Protein AF-A0A9D8RQ77-F1 (afdb_monomer)

pLDDT: mean 90.32, std 10.39, range [40.81, 98.62]

Sequence (208 aa):
MNLLKEVLKYQVYPAMGCTEPVSVALCAAHAAKELAEPVQKAVFRLDAGTYKNGMGVRIPNTDGEKGNLLAGAMGILIARPELNMEILSAADKTILQEAKKLVEKHALCMSVAPKAHGFYIEAELTGVNGHTAKCIIAGGHTSVIHLSKDGVIKEDNTAGQTTRRAPEFKKALKQASLQDLLDAADNADEEDLAYIKKGVDMNLKAAE

Radius of gyration: 18.63 Å; Cα contacts (8 Å, |Δi|>4): 376; chains: 1; bounding box: 42×32×55 Å

Structure (mmCIF, N/CA/C/O backbone):
data_AF-A0A9D8RQ77-F1
#
_entry.id   AF-A0A9D8RQ77-F1
#
loop_
_atom_site.group_PDB
_atom_site.id
_atom_site.type_symbol
_atom_site.label_atom_id
_atom_site.label_alt_id
_atom_site.label_comp_id
_atom_site.label_asym_id
_atom_site.label_entity_id
_atom_site.label_seq_id
_atom_site.pdbx_PDB_ins_code
_atom_site.Cartn_x
_atom_site.Cartn_y
_atom_site.Cartn_z
_atom_site.occupancy
_atom_site.B_iso_or_equiv
_atom_site.auth_seq_id
_atom_site.auth_comp_id
_atom_site.auth_asym_id
_atom_site.auth_atom_id
_atom_site.pdbx_PDB_model_num
ATOM 1 N N . MET A 1 1 ? 22.781 -8.597 -17.034 1.00 60.94 1 MET A N 1
ATOM 2 C CA . MET A 1 1 ? 21.368 -8.188 -17.162 1.00 60.94 1 MET A CA 1
ATOM 3 C C . MET A 1 1 ? 21.353 -6.907 -17.988 1.00 60.94 1 MET A C 1
ATOM 5 O O . MET A 1 1 ? 22.180 -6.049 -17.703 1.00 60.94 1 MET A O 1
ATOM 9 N N . ASN A 1 2 ? 20.555 -6.817 -19.059 1.00 78.12 2 ASN A N 1
ATOM 10 C CA . ASN A 1 2 ? 20.453 -5.589 -19.867 1.00 78.12 2 ASN A CA 1
ATOM 11 C C . ASN A 1 2 ? 19.611 -4.531 -19.109 1.00 78.12 2 ASN A C 1
ATOM 13 O O . ASN A 1 2 ? 18.969 -4.846 -18.101 1.00 78.12 2 ASN A O 1
ATOM 17 N N . LEU A 1 3 ? 19.635 -3.271 -19.558 1.00 83.69 3 LEU A N 1
ATOM 18 C CA . LEU A 1 3 ? 18.887 -2.185 -18.908 1.00 83.69 3 LEU A CA 1
ATOM 19 C C . LEU A 1 3 ? 17.377 -2.479 -18.853 1.00 83.69 3 LEU A C 1
ATOM 21 O O . LEU A 1 3 ? 16.735 -2.196 -17.842 1.00 83.69 3 LEU A O 1
ATOM 25 N N . LEU A 1 4 ? 16.830 -3.084 -19.910 1.00 86.75 4 LEU A N 1
ATOM 26 C CA . LEU A 1 4 ? 15.413 -3.420 -20.017 1.00 86.75 4 LEU A CA 1
ATOM 27 C C . LEU A 1 4 ? 14.976 -4.432 -18.944 1.00 86.75 4 LEU A C 1
ATOM 29 O O . LEU A 1 4 ? 14.020 -4.166 -18.222 1.00 86.75 4 LEU A O 1
ATOM 33 N N . LYS A 1 5 ? 15.715 -5.530 -18.756 1.00 86.31 5 LYS A N 1
ATOM 34 C CA . LYS A 1 5 ? 15.466 -6.557 -17.728 1.00 86.31 5 LYS A CA 1
ATOM 35 C C . LYS A 1 5 ? 15.428 -5.975 -16.322 1.00 86.31 5 LYS A C 1
ATOM 37 O O . LYS A 1 5 ? 14.551 -6.322 -15.534 1.00 86.31 5 LYS A O 1
ATOM 42 N N . GLU A 1 6 ? 16.364 -5.084 -15.998 1.00 85.12 6 GLU A N 1
ATOM 43 C CA . GLU A 1 6 ? 16.372 -4.386 -14.709 1.00 85.12 6 GLU A CA 1
ATOM 44 C C . GLU A 1 6 ? 15.097 -3.547 -14.535 1.00 85.12 6 GLU A C 1
ATOM 46 O O . GLU A 1 6 ? 14.422 -3.636 -13.508 1.00 85.12 6 GLU A O 1
ATOM 51 N N . VAL A 1 7 ? 14.716 -2.770 -15.552 1.00 86.81 7 VAL A N 1
ATOM 52 C CA . VAL A 1 7 ? 13.495 -1.953 -15.505 1.00 86.81 7 VAL A CA 1
ATOM 53 C C . VAL A 1 7 ? 12.252 -2.826 -15.348 1.00 86.81 7 VAL A C 1
ATOM 55 O O . VAL A 1 7 ? 11.461 -2.575 -14.439 1.00 86.81 7 VAL A O 1
ATOM 58 N N . LEU A 1 8 ? 12.093 -3.868 -16.168 1.00 87.88 8 LEU A N 1
ATOM 59 C CA . LEU A 1 8 ? 10.953 -4.783 -16.101 1.00 87.88 8 LEU A CA 1
ATOM 60 C C . LEU A 1 8 ? 10.846 -5.426 -14.715 1.00 87.88 8 LEU A C 1
ATOM 62 O O . LEU A 1 8 ? 9.793 -5.361 -14.089 1.00 87.88 8 LEU A O 1
ATOM 66 N N . LYS A 1 9 ? 11.953 -5.945 -14.178 1.00 82.06 9 LYS A N 1
ATOM 67 C CA . LYS A 1 9 ? 11.994 -6.582 -12.856 1.00 82.06 9 LYS A CA 1
ATOM 68 C C . LYS A 1 9 ? 11.578 -5.646 -11.718 1.00 82.06 9 LYS A C 1
ATOM 70 O O . LYS A 1 9 ? 10.917 -6.084 -10.780 1.00 82.06 9 LYS A O 1
ATOM 75 N N . TYR A 1 10 ? 12.000 -4.380 -11.754 1.00 79.06 10 TYR A N 1
ATOM 76 C CA . TYR A 1 10 ? 11.798 -3.447 -10.638 1.00 79.06 10 TYR A CA 1
ATOM 77 C C . TYR A 1 10 ? 10.591 -2.516 -10.792 1.00 79.06 10 TYR A C 1
ATOM 79 O O . TYR A 1 10 ? 10.184 -1.907 -9.801 1.00 79.06 10 TYR A O 1
ATOM 87 N N . GLN A 1 11 ? 10.070 -2.319 -12.003 1.00 82.19 11 GLN A N 1
ATOM 88 C CA . GLN A 1 11 ? 9.001 -1.349 -12.287 1.00 82.19 11 GLN A CA 1
ATOM 89 C C . GLN A 1 11 ? 7.756 -1.975 -12.920 1.00 82.19 11 GLN A C 1
ATOM 91 O O . GLN A 1 11 ? 6.708 -1.338 -12.892 1.00 82.19 11 GLN A O 1
ATOM 96 N N . VAL A 1 12 ? 7.838 -3.197 -13.452 1.00 86.00 12 VAL A N 1
ATOM 97 C CA . VAL A 1 12 ? 6.707 -3.876 -14.095 1.00 86.00 12 VAL A CA 1
ATOM 98 C C . VAL A 1 12 ? 6.377 -5.138 -13.306 1.00 86.00 12 VAL A C 1
ATOM 100 O O . VAL A 1 12 ? 7.042 -6.160 -13.426 1.00 86.00 12 VAL A O 1
ATOM 103 N N . TYR A 1 13 ? 5.354 -5.071 -12.463 1.00 83.62 13 TYR A N 1
ATOM 104 C CA . TYR A 1 13 ? 4.889 -6.193 -11.646 1.00 83.62 13 TYR A CA 1
ATOM 105 C C . TYR A 1 13 ? 3.370 -6.124 -11.451 1.00 83.62 13 TYR A C 1
ATOM 107 O O . TYR A 1 13 ? 2.795 -5.039 -11.582 1.00 83.62 13 TYR A O 1
ATOM 115 N N . PRO A 1 14 ? 2.709 -7.255 -11.143 1.00 81.19 14 PRO A N 1
ATOM 116 C CA . PRO A 1 14 ? 1.281 -7.266 -10.852 1.00 81.19 14 PRO A CA 1
ATOM 117 C C . PRO A 1 14 ? 0.937 -6.348 -9.675 1.00 81.19 14 PRO A C 1
ATOM 119 O O . PRO A 1 14 ? 1.575 -6.396 -8.622 1.00 81.19 14 PRO A O 1
ATOM 122 N N . ALA A 1 15 ? -0.081 -5.517 -9.860 1.00 80.38 15 ALA A N 1
ATOM 123 C CA . ALA A 1 15 ? -0.651 -4.669 -8.825 1.00 80.38 15 ALA A CA 1
ATOM 124 C C . ALA A 1 15 ? -2.154 -4.526 -9.072 1.00 80.38 15 ALA A C 1
ATOM 126 O O . ALA A 1 15 ? -2.596 -4.493 -10.222 1.00 80.38 15 ALA A O 1
ATOM 127 N N . MET A 1 16 ? -2.941 -4.425 -8.001 1.00 77.50 16 MET A N 1
ATOM 128 C CA . MET A 1 16 ? -4.386 -4.238 -8.111 1.00 77.50 16 MET A CA 1
ATOM 129 C C . MET A 1 16 ? -4.776 -2.786 -7.821 1.00 77.50 16 MET A C 1
ATOM 131 O O . MET A 1 16 ? -4.855 -2.375 -6.667 1.00 77.50 16 MET A O 1
ATOM 135 N N . GLY A 1 17 ? -5.073 -2.017 -8.872 1.00 79.94 17 GLY A N 1
ATOM 136 C CA . GLY A 1 17 ? -5.367 -0.581 -8.775 1.00 79.94 17 GLY A CA 1
ATOM 137 C C . GLY A 1 17 ? -4.106 0.288 -8.815 1.00 79.94 17 GLY A C 1
ATOM 138 O O . GLY A 1 17 ? -3.018 -0.199 -9.118 1.00 79.94 17 GLY A O 1
ATOM 139 N N . CYS A 1 18 ? -4.233 1.592 -8.543 1.00 85.06 18 CYS A N 1
ATOM 140 C CA . CYS A 1 18 ? -3.046 2.452 -8.471 1.00 85.06 18 CYS A CA 1
ATOM 141 C C . CYS A 1 18 ? -2.207 2.103 -7.245 1.00 85.06 18 CYS A C 1
ATOM 143 O O . CYS A 1 18 ? -2.733 1.775 -6.178 1.00 85.06 18 CYS A O 1
ATOM 145 N N . THR A 1 19 ? -0.893 2.207 -7.394 1.00 87.44 19 THR A N 1
ATOM 146 C CA . THR A 1 19 ? 0.048 1.734 -6.385 1.00 87.44 19 THR A CA 1
ATOM 147 C C . THR A 1 19 ? 0.008 2.577 -5.113 1.00 87.44 19 THR A C 1
ATOM 149 O O . THR A 1 19 ? 0.265 2.037 -4.044 1.00 87.44 19 THR A O 1
ATOM 152 N N . GLU A 1 20 ? -0.384 3.855 -5.173 1.00 92.44 20 GLU A N 1
ATOM 153 C CA . GLU A 1 20 ? -0.434 4.717 -3.988 1.00 92.44 20 GLU A CA 1
ATOM 154 C C . GLU A 1 20 ? -1.498 4.280 -2.960 1.00 92.44 20 GLU A C 1
ATOM 156 O O . GLU A 1 20 ? -1.102 3.957 -1.836 1.00 92.44 20 GLU A O 1
ATOM 161 N N . PRO A 1 21 ? -2.807 4.160 -3.287 1.00 94.94 21 PRO A N 1
ATOM 162 C CA . PRO A 1 21 ? -3.790 3.638 -2.332 1.00 94.94 21 PRO A CA 1
ATOM 163 C C . PRO A 1 21 ? -3.460 2.226 -1.833 1.00 94.94 21 PRO A C 1
ATOM 165 O O . PRO A 1 21 ? -3.663 1.924 -0.657 1.00 94.94 21 PRO A O 1
ATOM 168 N N . VAL A 1 22 ? -2.916 1.372 -2.707 1.00 96.25 22 VAL A N 1
ATOM 169 C CA . VAL A 1 22 ? -2.503 0.005 -2.355 1.00 96.25 22 VAL A CA 1
ATOM 170 C C . VAL A 1 22 ? -1.395 0.024 -1.306 1.00 96.25 22 VAL A C 1
ATOM 172 O O . VAL A 1 22 ? -1.492 -0.677 -0.304 1.00 96.25 22 VAL A O 1
ATOM 175 N N . SER A 1 23 ? -0.368 0.855 -1.479 1.00 96.50 23 SER A N 1
ATOM 176 C CA . SER A 1 23 ? 0.719 0.974 -0.509 1.00 96.50 23 SER A CA 1
ATOM 177 C C . SER A 1 23 ? 0.266 1.583 0.818 1.00 96.50 23 SER A C 1
ATOM 179 O O . SER A 1 23 ? 0.781 1.196 1.868 1.00 96.50 23 SER A O 1
ATOM 181 N N . VAL A 1 24 ? -0.710 2.501 0.806 1.00 98.00 24 VAL A N 1
ATOM 182 C CA . VAL A 1 24 ? -1.320 3.015 2.044 1.00 98.00 24 VAL A CA 1
ATOM 183 C C . VAL A 1 24 ? -2.047 1.889 2.780 1.00 98.00 24 VAL A C 1
ATOM 185 O O . VAL A 1 24 ? -1.832 1.716 3.980 1.00 98.00 24 VAL A O 1
ATOM 188 N N . ALA A 1 25 ? -2.840 1.082 2.068 1.00 97.88 25 ALA A N 1
ATOM 189 C CA . ALA A 1 25 ? -3.503 -0.094 2.628 1.00 97.88 25 ALA A CA 1
ATOM 190 C C . ALA A 1 25 ? -2.493 -1.117 3.176 1.00 97.88 25 ALA A C 1
ATOM 192 O O . ALA A 1 25 ? -2.649 -1.603 4.295 1.00 97.88 25 ALA A O 1
ATOM 193 N N . LEU A 1 26 ? -1.427 -1.400 2.425 1.00 98.38 26 LEU A N 1
ATOM 194 C CA . LEU A 1 26 ? -0.369 -2.327 2.817 1.00 98.38 26 LEU A CA 1
ATOM 195 C C . LEU A 1 26 ? 0.351 -1.865 4.093 1.00 98.38 26 LEU A C 1
ATOM 197 O O . LEU A 1 26 ? 0.505 -2.648 5.028 1.00 98.38 26 LEU A O 1
ATOM 201 N N . CYS A 1 27 ? 0.736 -0.586 4.169 1.00 98.50 27 CYS A N 1
ATOM 202 C CA . CYS A 1 27 ? 1.365 -0.005 5.360 1.00 98.50 27 CYS A CA 1
ATOM 203 C C . CYS A 1 27 ? 0.450 -0.126 6.589 1.00 98.50 27 CYS A C 1
ATOM 205 O O . CYS A 1 27 ? 0.885 -0.540 7.667 1.00 98.50 27 CYS A O 1
ATOM 207 N N . ALA A 1 28 ? -0.840 0.166 6.411 1.00 98.56 28 ALA A N 1
ATOM 208 C CA . ALA A 1 28 ? -1.835 0.032 7.465 1.00 98.56 28 ALA A CA 1
ATOM 209 C C . ALA A 1 28 ? -2.013 -1.429 7.915 1.00 98.56 28 ALA A C 1
ATOM 211 O O . ALA A 1 28 ? -2.111 -1.694 9.111 1.00 98.56 28 ALA A O 1
ATOM 212 N N . ALA A 1 29 ? -1.993 -2.381 6.979 1.00 98.62 29 ALA A N 1
ATOM 213 C CA . ALA A 1 29 ? -2.123 -3.806 7.262 1.00 98.62 29 ALA A CA 1
ATOM 214 C C . ALA A 1 29 ? -0.928 -4.374 8.036 1.00 98.62 29 ALA A C 1
ATOM 216 O O . ALA A 1 29 ? -1.124 -5.189 8.936 1.00 98.62 29 ALA A O 1
ATOM 217 N N . HIS A 1 30 ? 0.296 -3.927 7.734 1.00 98.56 30 HIS A N 1
ATOM 218 C CA . HIS A 1 30 ? 1.478 -4.269 8.530 1.00 98.56 30 HIS A CA 1
ATOM 219 C C . HIS A 1 30 ? 1.327 -3.803 9.981 1.00 98.56 30 HIS A C 1
ATOM 221 O O . HIS A 1 30 ? 1.500 -4.602 10.902 1.00 98.56 30 HIS A O 1
ATOM 227 N N . ALA A 1 31 ? 0.949 -2.537 10.189 1.00 98.50 31 ALA A N 1
ATOM 228 C CA . ALA A 1 31 ? 0.725 -2.009 11.532 1.00 98.50 31 ALA A CA 1
ATOM 229 C C . ALA A 1 31 ? -0.428 -2.735 12.250 1.00 98.50 31 ALA A C 1
ATOM 231 O O . ALA A 1 31 ? -0.299 -3.065 13.424 1.00 98.50 31 ALA A O 1
ATOM 232 N N . ALA A 1 32 ? -1.534 -3.031 11.559 1.00 98.50 32 ALA A N 1
ATOM 233 C CA . ALA A 1 32 ? -2.694 -3.699 12.151 1.00 98.50 32 ALA A CA 1
ATOM 234 C C . ALA A 1 32 ? -2.392 -5.151 12.550 1.00 98.50 32 ALA A C 1
ATOM 236 O O . ALA A 1 32 ? -2.779 -5.584 13.635 1.00 98.50 32 ALA A O 1
ATOM 237 N N . LYS A 1 33 ? -1.647 -5.889 11.714 1.00 98.31 33 LYS A N 1
ATOM 238 C CA . LYS A 1 33 ? -1.200 -7.254 12.025 1.00 98.31 33 LYS A CA 1
ATOM 239 C C . LYS A 1 33 ? -0.300 -7.291 13.257 1.00 98.31 33 LYS A C 1
ATOM 241 O O . LYS A 1 33 ? -0.460 -8.176 14.090 1.00 98.31 33 LYS A O 1
ATOM 246 N N . GLU A 1 34 ? 0.609 -6.328 13.388 1.00 98.19 34 GLU A N 1
ATOM 247 C CA . GLU A 1 34 ? 1.488 -6.223 14.556 1.00 98.19 34 GLU A CA 1
ATOM 248 C C . GLU A 1 34 ? 0.713 -5.798 15.821 1.00 98.19 34 GLU A C 1
ATOM 250 O O . GLU A 1 34 ? 0.918 -6.342 16.912 1.00 98.19 34 GLU A O 1
ATOM 255 N N . LEU A 1 35 ? -0.230 -4.859 15.680 1.00 98.06 35 LEU A N 1
ATOM 256 C CA . LEU A 1 35 ? -1.114 -4.436 16.765 1.00 98.06 35 LEU A CA 1
ATOM 257 C C . LEU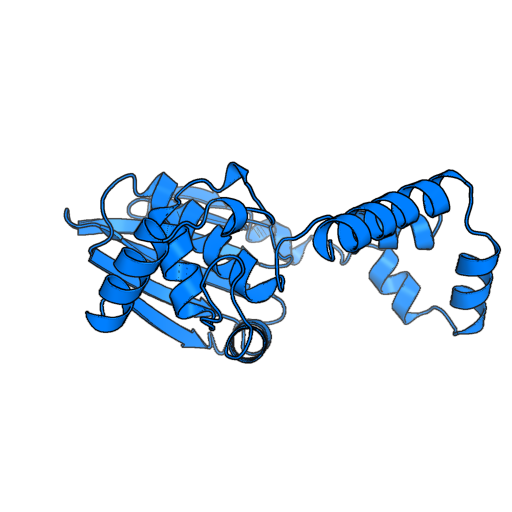 A 1 35 ? -1.924 -5.621 17.316 1.00 98.06 35 LEU A C 1
ATOM 259 O O . LEU A 1 35 ? -1.993 -5.791 18.533 1.00 98.06 35 LEU A O 1
ATOM 263 N N . ALA A 1 36 ? -2.436 -6.479 16.426 1.00 97.00 36 ALA A N 1
ATOM 264 C CA . ALA A 1 36 ? -3.172 -7.707 16.739 1.00 97.00 36 ALA A CA 1
ATOM 265 C C . ALA A 1 36 ? -4.434 -7.494 17.603 1.00 97.00 36 ALA A C 1
ATOM 267 O O . ALA A 1 36 ? -4.839 -8.378 18.356 1.00 97.00 36 ALA A O 1
ATOM 268 N N . GLU A 1 37 ? -5.071 -6.328 17.480 1.00 96.06 37 GLU A N 1
ATOM 269 C CA . GLU A 1 37 ? -6.341 -5.992 18.130 1.00 96.06 37 GLU A CA 1
ATOM 270 C C . GLU A 1 37 ? -7.136 -4.955 17.312 1.00 96.06 37 GLU A C 1
ATOM 272 O O . GLU A 1 37 ? -6.573 -4.321 16.412 1.00 96.06 37 GLU A O 1
ATOM 277 N N . PRO A 1 38 ? -8.443 -4.760 17.591 1.00 95.44 38 PRO A N 1
ATOM 278 C CA . PRO A 1 38 ? -9.249 -3.761 16.895 1.00 95.44 38 PRO A CA 1
ATOM 279 C C . PRO A 1 38 ? -8.690 -2.341 17.045 1.00 95.44 38 PRO A C 1
ATOM 281 O O . PRO A 1 38 ? -8.392 -1.888 18.151 1.00 95.44 38 PRO A O 1
ATOM 284 N N . VAL A 1 39 ? -8.601 -1.620 15.926 1.00 96.81 39 VAL A N 1
ATOM 285 C CA . VAL A 1 39 ? -8.116 -0.234 15.878 1.00 96.81 39 VAL A CA 1
ATOM 286 C C . VAL A 1 39 ? -9.214 0.734 16.312 1.00 96.81 39 VAL A C 1
ATOM 288 O O . VAL A 1 39 ? -10.312 0.733 15.756 1.00 96.81 39 VAL A O 1
ATOM 291 N N . GLN A 1 40 ? -8.894 1.604 17.269 1.00 95.00 40 GLN A N 1
ATOM 292 C CA . GLN A 1 40 ? -9.753 2.708 17.697 1.00 95.00 40 GLN A CA 1
ATOM 293 C C . GLN A 1 40 ? -9.393 4.025 17.000 1.00 95.00 40 GLN A C 1
ATOM 295 O O . GLN A 1 40 ? -10.280 4.835 16.737 1.00 95.00 40 GLN A O 1
ATOM 300 N N . LYS A 1 41 ? -8.107 4.255 16.716 1.00 97.12 41 LYS A N 1
ATOM 301 C CA . LYS A 1 41 ? -7.614 5.477 16.070 1.00 97.12 41 LYS A CA 1
ATOM 302 C C . LYS A 1 41 ? -6.472 5.160 15.114 1.00 97.12 41 LYS A C 1
ATOM 304 O O . LYS A 1 41 ? -5.651 4.297 15.406 1.00 97.12 41 LYS A O 1
ATOM 309 N N . ALA A 1 42 ? -6.380 5.895 14.010 1.00 98.00 42 ALA A N 1
ATOM 310 C CA . ALA A 1 42 ? -5.220 5.847 13.128 1.00 98.00 42 ALA A CA 1
ATOM 311 C C . ALA A 1 42 ? -4.774 7.239 12.689 1.00 98.00 42 ALA A C 1
ATOM 313 O O . ALA A 1 42 ? -5.592 8.124 12.435 1.00 98.00 42 ALA A O 1
ATOM 314 N N . VAL A 1 43 ? -3.466 7.399 12.528 1.00 98.31 43 VAL A N 1
ATOM 315 C CA . VAL A 1 43 ? -2.841 8.581 11.946 1.00 98.31 43 VAL A CA 1
ATOM 316 C C . VAL A 1 43 ? -1.984 8.142 10.768 1.00 98.31 43 VAL A C 1
ATOM 318 O O . VAL A 1 43 ? -1.040 7.370 10.927 1.00 98.31 43 VAL A O 1
ATOM 321 N N . PHE A 1 44 ? -2.300 8.665 9.588 1.00 98.38 44 PHE A N 1
ATOM 322 C CA . PHE A 1 44 ? -1.523 8.469 8.372 1.00 98.38 44 PHE A CA 1
ATOM 323 C C . PHE A 1 44 ? -0.734 9.732 8.039 1.00 98.38 44 PHE A C 1
ATOM 325 O O . PHE A 1 44 ? -1.290 10.832 8.008 1.00 98.38 44 PHE A O 1
ATOM 332 N N . ARG A 1 45 ? 0.559 9.586 7.752 1.00 98.25 45 ARG A N 1
ATOM 333 C CA . ARG A 1 45 ? 1.424 10.689 7.312 1.00 98.25 45 ARG A CA 1
ATOM 334 C C . ARG A 1 45 ? 2.107 10.280 6.013 1.00 98.25 45 ARG A C 1
ATOM 336 O O . ARG A 1 45 ? 2.850 9.305 5.993 1.00 98.25 45 ARG A O 1
ATOM 343 N N . LEU A 1 46 ? 1.830 10.993 4.927 1.00 97.44 46 LEU A N 1
ATOM 344 C CA . LEU A 1 46 ? 2.282 10.633 3.576 1.00 97.44 46 LEU A CA 1
ATOM 345 C C . LEU A 1 46 ? 3.213 11.705 3.006 1.00 97.44 46 LEU A C 1
ATOM 347 O O . LEU A 1 46 ? 3.096 12.874 3.377 1.00 97.44 46 LEU A O 1
ATOM 351 N N . ASP A 1 47 ? 4.084 11.359 2.059 1.00 96.25 47 ASP A N 1
ATOM 352 C CA . ASP A 1 47 ? 4.688 12.390 1.211 1.00 96.25 47 ASP A CA 1
ATOM 353 C C . ASP A 1 47 ? 3.621 13.098 0.354 1.00 96.25 47 ASP A C 1
ATOM 355 O O . ASP A 1 47 ? 2.534 12.572 0.094 1.00 96.25 47 ASP A O 1
ATOM 359 N N . ALA A 1 48 ? 3.933 14.311 -0.108 1.00 94.44 48 ALA A N 1
ATOM 360 C CA . ALA A 1 48 ? 2.995 15.126 -0.881 1.00 94.44 48 ALA A CA 1
ATOM 361 C C . ALA A 1 48 ? 2.565 14.471 -2.209 1.00 94.44 48 ALA A C 1
ATOM 363 O O . ALA A 1 48 ? 1.452 14.717 -2.678 1.00 94.44 48 ALA A O 1
ATOM 364 N N . GLY A 1 49 ? 3.432 13.655 -2.818 1.00 93.06 49 GLY A N 1
ATOM 365 C CA . GLY A 1 49 ? 3.154 12.908 -4.040 1.00 93.06 49 GLY A CA 1
ATOM 366 C C . GLY A 1 49 ? 2.145 11.793 -3.800 1.00 93.06 49 GLY A C 1
ATOM 367 O O . GLY A 1 49 ? 1.090 11.788 -4.429 1.00 93.06 49 GLY A O 1
ATOM 368 N N . THR A 1 50 ? 2.410 10.913 -2.836 1.00 94.69 50 THR A N 1
ATOM 369 C CA . THR A 1 50 ? 1.478 9.838 -2.464 1.00 94.69 50 THR A CA 1
ATOM 370 C C . THR A 1 50 ? 0.139 10.405 -1.994 1.00 94.69 50 THR A C 1
ATOM 372 O O . THR A 1 50 ? -0.920 9.926 -2.411 1.00 94.69 50 THR A O 1
ATOM 375 N N . TYR A 1 51 ? 0.169 11.478 -1.191 1.00 95.00 51 TYR A N 1
ATOM 376 C CA . TYR A 1 51 ? -1.035 12.160 -0.722 1.00 95.00 51 TYR A CA 1
ATOM 377 C C . TYR A 1 51 ? -1.912 12.630 -1.889 1.00 95.00 51 TYR A C 1
ATOM 379 O O . TYR A 1 51 ? -3.088 12.272 -1.946 1.00 95.00 51 TYR A O 1
ATOM 387 N N . LYS A 1 52 ? -1.356 13.401 -2.837 1.00 94.00 52 LYS A N 1
ATOM 388 C CA . LYS A 1 52 ? -2.138 13.964 -3.950 1.00 94.00 52 LYS A CA 1
ATOM 389 C C . LYS A 1 52 ? -2.557 12.898 -4.969 1.00 94.00 52 LYS A C 1
ATOM 391 O O . LYS A 1 52 ? -3.691 12.939 -5.441 1.00 94.00 52 LYS A O 1
ATOM 396 N N . ASN A 1 53 ? -1.672 11.950 -5.291 1.00 91.69 53 ASN A N 1
ATOM 397 C CA . ASN A 1 53 ? -1.896 10.971 -6.356 1.00 91.69 53 ASN A CA 1
ATOM 398 C C . ASN A 1 53 ? -3.014 9.997 -5.988 1.00 91.69 53 ASN A C 1
ATOM 400 O O . ASN A 1 53 ? -3.854 9.687 -6.823 1.00 91.69 53 ASN A O 1
ATOM 404 N N . GLY A 1 54 ? -3.073 9.559 -4.730 1.00 91.44 54 GLY A N 1
ATOM 405 C CA . GLY A 1 54 ? -4.094 8.614 -4.288 1.00 91.44 54 GLY A CA 1
ATOM 406 C C . GLY A 1 54 ? -5.392 9.250 -3.780 1.00 91.44 54 GLY A C 1
ATOM 407 O O . GLY A 1 54 ? -6.311 8.525 -3.412 1.00 91.44 54 GLY A O 1
ATOM 408 N N . MET A 1 55 ? -5.518 10.583 -3.754 1.00 89.69 55 MET A N 1
ATOM 409 C CA . MET A 1 55 ? -6.709 11.264 -3.217 1.00 89.69 55 MET A CA 1
ATOM 410 C C . MET A 1 55 ? -7.964 11.063 -4.084 1.00 89.69 55 MET A C 1
ATOM 412 O O . MET A 1 55 ? -9.055 10.882 -3.552 1.00 89.69 55 MET A O 1
ATOM 416 N N . GLY A 1 56 ? -7.821 11.094 -5.412 1.00 88.19 56 GLY A N 1
ATOM 417 C CA . GLY A 1 56 ? -8.941 11.014 -6.366 1.00 88.19 56 GLY A CA 1
ATOM 418 C C . GLY A 1 56 ? -9.072 9.676 -7.097 1.00 88.19 56 GLY A C 1
ATOM 419 O O . GLY A 1 56 ? -9.909 9.542 -7.992 1.00 88.19 56 GLY A O 1
ATOM 420 N N . VAL A 1 57 ? -8.234 8.703 -6.753 1.00 90.81 57 VAL A N 1
ATOM 421 C CA . VAL A 1 57 ? -8.143 7.420 -7.450 1.00 90.81 57 VAL A CA 1
ATOM 422 C C . VAL A 1 57 ? -9.182 6.439 -6.922 1.00 90.81 57 VAL A C 1
ATOM 424 O O . VAL A 1 57 ? -9.404 6.364 -5.716 1.00 90.81 57 VAL A O 1
ATOM 427 N N . ARG A 1 58 ? -9.792 5.672 -7.835 1.00 90.75 58 ARG A N 1
ATOM 428 C CA . ARG A 1 58 ? -10.737 4.599 -7.500 1.00 90.75 58 ARG A CA 1
ATOM 429 C C . ARG A 1 58 ? -10.034 3.417 -6.846 1.00 90.75 58 ARG A C 1
ATOM 431 O O . ARG A 1 58 ? -8.980 2.983 -7.304 1.00 90.75 58 ARG A O 1
ATOM 438 N N . ILE A 1 59 ? -10.670 2.873 -5.819 1.00 91.31 59 ILE A N 1
ATOM 439 C CA . ILE A 1 59 ? -10.220 1.681 -5.113 1.00 91.31 59 ILE A CA 1
ATOM 440 C C . ILE A 1 59 ? -10.892 0.458 -5.768 1.00 91.31 59 ILE A C 1
ATOM 442 O O . ILE A 1 59 ? -12.114 0.458 -5.952 1.00 91.31 59 ILE A O 1
ATOM 446 N N . PRO A 1 60 ? -10.135 -0.586 -6.140 1.00 84.81 60 PRO A N 1
ATOM 447 C CA . PRO A 1 60 ? -10.693 -1.832 -6.668 1.00 84.81 60 PRO A CA 1
ATOM 448 C C . PRO A 1 60 ? -11.748 -2.441 -5.738 1.00 84.81 60 PRO A C 1
ATOM 450 O O . PRO A 1 60 ? -11.619 -2.343 -4.522 1.00 84.81 60 PRO A O 1
ATOM 453 N N . ASN A 1 61 ? -12.771 -3.090 -6.302 1.00 83.88 61 ASN A N 1
ATOM 454 C CA . ASN A 1 61 ? -13.810 -3.815 -5.550 1.00 83.88 61 ASN A CA 1
ATOM 455 C C . ASN A 1 61 ? -14.628 -2.957 -4.563 1.00 83.88 61 ASN A C 1
ATOM 457 O O . ASN A 1 61 ? -15.159 -3.473 -3.581 1.00 83.88 61 ASN A O 1
ATOM 461 N N . THR A 1 62 ? -14.749 -1.648 -4.815 1.00 87.50 62 THR A N 1
ATOM 462 C CA . THR A 1 62 ? -15.473 -0.726 -3.920 1.00 87.50 62 THR A CA 1
ATOM 463 C C . THR A 1 62 ? -16.636 0.025 -4.564 1.00 87.50 62 THR A C 1
ATOM 465 O O . THR A 1 62 ? -17.012 1.088 -4.086 1.00 87.50 62 THR A O 1
ATOM 468 N N . ASP A 1 63 ? -17.200 -0.466 -5.670 1.00 86.38 63 ASP A N 1
ATOM 469 C CA . ASP A 1 63 ? -18.303 0.210 -6.379 1.00 86.38 63 ASP A CA 1
ATOM 470 C C . ASP A 1 63 ? -18.002 1.689 -6.732 1.00 86.38 63 ASP A C 1
ATOM 472 O O . ASP A 1 63 ? -18.892 2.530 -6.848 1.00 86.38 63 ASP A O 1
ATOM 476 N N . GLY A 1 64 ? -16.721 2.014 -6.949 1.00 88.31 64 GLY A N 1
ATOM 477 C CA . GLY A 1 64 ? -16.270 3.336 -7.389 1.00 88.31 64 GLY A CA 1
ATOM 478 C C . GLY A 1 64 ? -15.822 4.291 -6.284 1.00 88.31 64 GLY A C 1
ATOM 479 O O . GLY A 1 64 ? -15.532 5.449 -6.606 1.00 88.31 64 GLY A O 1
ATOM 480 N N . GLU A 1 65 ? -15.717 3.828 -5.036 1.00 94.31 65 GLU A N 1
ATOM 481 C CA . GLU A 1 65 ? -15.124 4.603 -3.944 1.00 94.31 65 GLU A CA 1
ATOM 482 C C . GLU A 1 65 ? -13.651 4.941 -4.201 1.00 94.31 65 GLU A C 1
ATOM 484 O O . GLU A 1 65 ? -12.973 4.334 -5.036 1.00 94.31 65 GLU A O 1
ATOM 489 N N . LYS A 1 66 ? -13.162 5.979 -3.517 1.00 94.62 66 LYS A N 1
ATOM 490 C CA . LYS A 1 66 ? -11.879 6.619 -3.823 1.00 94.62 66 LYS A CA 1
ATOM 491 C C . LYS A 1 66 ? -11.123 7.019 -2.565 1.00 94.62 66 LYS A C 1
ATOM 493 O O . LYS A 1 66 ? -11.719 7.248 -1.516 1.00 94.62 66 LYS A O 1
ATOM 498 N N . GLY A 1 67 ? -9.819 7.217 -2.723 1.00 95.56 67 GLY A N 1
ATOM 499 C CA . GLY A 1 67 ? -9.016 7.967 -1.762 1.00 95.56 67 GLY A CA 1
ATOM 500 C C . GLY A 1 67 ? -8.156 7.123 -0.823 1.00 95.56 67 GLY A C 1
ATOM 501 O O . GLY A 1 67 ? -8.584 6.114 -0.268 1.00 95.56 67 GLY A O 1
ATOM 502 N N . ASN A 1 68 ? -6.944 7.609 -0.565 1.00 96.94 68 ASN A N 1
ATOM 503 C CA . ASN A 1 68 ? -5.970 6.967 0.320 1.00 96.94 68 ASN A CA 1
ATOM 504 C C . ASN A 1 68 ? -6.510 6.633 1.719 1.00 96.94 68 ASN A C 1
ATOM 506 O O . ASN A 1 68 ? -6.164 5.593 2.273 1.00 96.94 68 ASN A O 1
ATOM 510 N N . LEU A 1 69 ? -7.333 7.506 2.313 1.00 96.88 69 LEU A N 1
ATOM 511 C CA . LEU A 1 69 ? -7.829 7.302 3.677 1.00 96.88 69 LEU A CA 1
ATOM 512 C C . LEU A 1 69 ? -8.734 6.067 3.774 1.00 96.88 69 LEU A C 1
ATOM 514 O O . LEU A 1 69 ? -8.592 5.279 4.707 1.00 96.88 69 LEU A O 1
ATOM 518 N N . LEU A 1 70 ? -9.611 5.868 2.785 1.00 97.06 70 LEU A N 1
ATOM 519 C CA . LEU A 1 70 ? -10.462 4.684 2.722 1.00 97.06 70 LEU A CA 1
ATOM 520 C C . LEU A 1 70 ? -9.631 3.423 2.455 1.00 97.06 70 LEU A C 1
ATOM 522 O O . LEU A 1 70 ? -9.839 2.412 3.118 1.00 97.06 70 LEU A O 1
ATOM 526 N N . ALA A 1 71 ? -8.639 3.493 1.561 1.00 97.31 71 ALA A N 1
ATOM 527 C CA . ALA A 1 71 ? -7.735 2.371 1.314 1.00 97.31 71 ALA A CA 1
ATOM 528 C C . ALA A 1 71 ? -6.951 1.971 2.580 1.00 97.31 71 ALA A C 1
ATOM 530 O O . ALA A 1 71 ? -6.864 0.789 2.905 1.00 97.31 71 ALA A O 1
ATOM 531 N N . GLY A 1 72 ? -6.452 2.946 3.348 1.00 97.88 72 GLY A N 1
ATOM 532 C CA . GLY A 1 72 ? -5.814 2.710 4.647 1.00 97.88 72 GLY A CA 1
ATOM 533 C C . GLY A 1 72 ? -6.753 2.052 5.661 1.00 97.88 72 GLY A C 1
ATOM 534 O O . GLY A 1 72 ? -6.362 1.094 6.326 1.00 97.88 72 GLY A O 1
ATOM 535 N N . ALA A 1 73 ? -8.009 2.504 5.737 1.00 97.88 73 ALA A N 1
ATOM 536 C CA . ALA A 1 73 ? -9.032 1.890 6.586 1.00 97.88 73 ALA A CA 1
ATOM 537 C C . ALA A 1 73 ? -9.324 0.432 6.191 1.00 97.88 73 ALA A C 1
ATOM 539 O O . ALA A 1 73 ? -9.424 -0.438 7.053 1.00 97.88 73 ALA A O 1
ATOM 540 N N . MET A 1 74 ? -9.394 0.139 4.892 1.00 97.62 74 MET A N 1
ATOM 541 C CA . MET A 1 74 ? -9.533 -1.233 4.399 1.00 97.62 74 MET A CA 1
ATOM 542 C C . MET A 1 74 ? -8.298 -2.077 4.726 1.00 97.62 74 MET A C 1
ATOM 544 O O . MET A 1 74 ? -8.441 -3.216 5.155 1.00 97.62 74 MET A O 1
ATOM 548 N N . GLY A 1 75 ? -7.093 -1.516 4.596 1.00 98.12 75 GLY A N 1
ATOM 549 C CA . GLY A 1 75 ? -5.843 -2.176 4.979 1.00 98.12 75 GLY A CA 1
ATOM 550 C C . GLY A 1 75 ? -5.808 -2.587 6.451 1.00 98.12 75 GLY A C 1
ATOM 551 O O . GLY A 1 75 ? -5.425 -3.714 6.762 1.00 98.12 75 GLY A O 1
ATOM 552 N N . ILE A 1 76 ? -6.287 -1.713 7.345 1.00 98.25 76 ILE A N 1
ATOM 553 C CA . ILE A 1 76 ? -6.450 -2.014 8.776 1.00 98.25 76 ILE A CA 1
ATOM 554 C C . ILE A 1 76 ? -7.332 -3.249 8.986 1.00 98.25 76 ILE A C 1
ATOM 556 O O . ILE A 1 76 ? -6.973 -4.128 9.763 1.00 98.25 76 ILE A O 1
ATOM 560 N N . LEU A 1 77 ? -8.476 -3.313 8.301 1.00 97.56 77 LEU A N 1
ATOM 561 C CA . LEU A 1 77 ? -9.445 -4.402 8.453 1.00 97.56 77 LEU A CA 1
ATOM 562 C C . LEU A 1 77 ? -8.977 -5.705 7.798 1.00 97.56 77 LEU A C 1
ATOM 564 O O . LEU A 1 77 ? -9.255 -6.784 8.312 1.00 97.56 77 LEU A O 1
ATOM 568 N N . ILE A 1 78 ? -8.270 -5.610 6.669 1.00 97.31 78 ILE A N 1
ATOM 569 C CA . ILE A 1 78 ? -7.742 -6.769 5.947 1.00 97.31 78 ILE A CA 1
ATOM 570 C C . ILE A 1 78 ? -6.598 -7.416 6.733 1.00 97.31 78 ILE A C 1
ATOM 572 O O . ILE A 1 78 ? -6.552 -8.640 6.793 1.00 97.31 78 ILE A O 1
ATOM 576 N N . ALA A 1 79 ? -5.677 -6.625 7.304 1.00 97.75 79 ALA A N 1
ATOM 577 C CA . ALA A 1 79 ? -4.564 -7.072 8.160 1.00 97.75 79 ALA A CA 1
ATOM 578 C C . ALA A 1 79 ? -3.734 -8.265 7.618 1.00 97.75 79 ALA A C 1
ATOM 580 O O . ALA A 1 79 ? -3.124 -9.019 8.379 1.00 97.75 79 ALA A O 1
ATOM 581 N N . ARG A 1 80 ? -3.681 -8.419 6.288 1.00 97.62 80 ARG A N 1
ATOM 582 C CA . ARG A 1 80 ? -2.961 -9.477 5.556 1.00 97.62 80 ARG A CA 1
ATOM 583 C C . ARG A 1 80 ? -1.867 -8.885 4.657 1.00 97.62 80 ARG A C 1
ATOM 585 O O . ARG A 1 80 ? -2.014 -8.880 3.433 1.00 97.62 80 ARG A O 1
ATOM 592 N N . PRO A 1 81 ? -0.779 -8.338 5.232 1.00 97.00 81 PRO A N 1
ATOM 593 C CA . PRO A 1 81 ? 0.299 -7.717 4.466 1.00 97.00 81 PRO A CA 1
ATOM 594 C C . PRO A 1 81 ? 1.019 -8.685 3.516 1.00 97.00 81 PRO A C 1
ATOM 596 O O . PRO A 1 81 ? 1.628 -8.248 2.545 1.00 97.00 81 PRO A O 1
ATOM 599 N N . GLU A 1 82 ? 0.917 -9.998 3.733 1.00 96.31 82 GLU A N 1
ATOM 600 C CA . GLU A 1 82 ? 1.439 -11.013 2.811 1.00 96.31 82 GLU A CA 1
ATOM 601 C C . GLU A 1 82 ? 0.821 -10.959 1.401 1.00 96.31 82 GLU A C 1
ATOM 603 O O . GLU A 1 82 ? 1.435 -11.456 0.462 1.00 96.31 82 GLU A O 1
ATOM 608 N N . LEU A 1 83 ? -0.345 -10.318 1.231 1.00 94.38 83 LEU A N 1
ATOM 609 C CA . LEU A 1 83 ? -0.961 -10.065 -0.080 1.00 94.38 83 LEU A CA 1
ATOM 610 C C . LEU A 1 83 ? -0.266 -8.947 -0.878 1.00 94.38 83 LEU A C 1
ATOM 612 O O . LEU A 1 83 ? -0.539 -8.780 -2.064 1.00 94.38 83 LEU A O 1
ATOM 616 N N . ASN A 1 84 ? 0.630 -8.180 -0.249 1.00 94.00 84 ASN A N 1
ATOM 617 C CA . ASN A 1 84 ? 1.485 -7.194 -0.906 1.00 94.00 84 ASN A CA 1
ATOM 618 C C . ASN A 1 84 ? 0.690 -6.221 -1.818 1.00 94.00 84 ASN A C 1
ATOM 620 O O . ASN A 1 84 ? -0.327 -5.67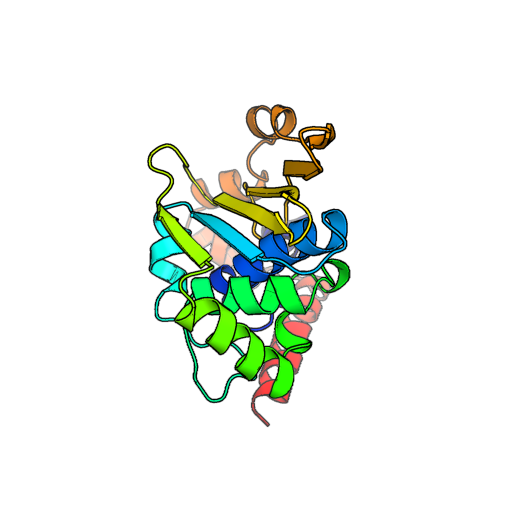1 -1.393 1.00 94.00 84 ASN A O 1
ATOM 624 N N . MET A 1 85 ? 1.113 -6.012 -3.070 1.00 93.31 85 MET A N 1
ATOM 625 C CA . MET A 1 85 ? 0.455 -5.111 -4.032 1.00 93.31 85 MET A CA 1
ATOM 626 C C . MET A 1 85 ? -0.905 -5.612 -4.553 1.00 93.31 85 MET A C 1
ATOM 628 O O . MET A 1 85 ? -1.553 -4.938 -5.355 1.00 93.31 85 MET A O 1
ATOM 632 N N . GLU A 1 86 ? -1.364 -6.765 -4.073 1.00 92.38 86 GLU A N 1
ATOM 633 C CA . GLU A 1 86 ? -2.684 -7.331 -4.335 1.00 92.38 86 GLU A CA 1
ATOM 634 C C . GLU A 1 86 ? -3.580 -7.281 -3.088 1.00 92.38 86 GLU A C 1
ATOM 636 O O . GLU A 1 86 ? -4.656 -7.869 -3.088 1.00 92.38 86 GLU A O 1
ATOM 641 N N . ILE A 1 87 ? -3.195 -6.578 -2.013 1.00 95.56 87 ILE A N 1
ATOM 642 C CA . ILE A 1 87 ? -3.955 -6.551 -0.748 1.00 95.56 87 ILE A CA 1
ATOM 643 C C . ILE A 1 87 ? -5.426 -6.152 -0.913 1.00 95.56 87 ILE A C 1
ATOM 645 O O . ILE A 1 87 ? -6.293 -6.714 -0.249 1.00 95.56 87 ILE A O 1
ATOM 649 N N . LEU A 1 88 ? -5.738 -5.248 -1.843 1.00 93.69 88 LEU A N 1
ATOM 650 C CA . LEU A 1 88 ? -7.113 -4.819 -2.118 1.00 93.69 88 LEU A CA 1
ATOM 651 C C . LEU A 1 88 ? -7.940 -5.861 -2.898 1.00 93.69 88 LEU A C 1
ATOM 653 O O . LEU A 1 88 ? -9.147 -5.691 -3.046 1.00 93.69 88 LEU A O 1
ATOM 657 N N . SER A 1 89 ? -7.341 -6.977 -3.324 1.00 91.25 89 SER A N 1
ATOM 658 C CA . SER A 1 89 ? -8.078 -8.141 -3.843 1.00 91.25 89 SER A CA 1
ATOM 659 C C . SER A 1 89 ? -8.929 -8.817 -2.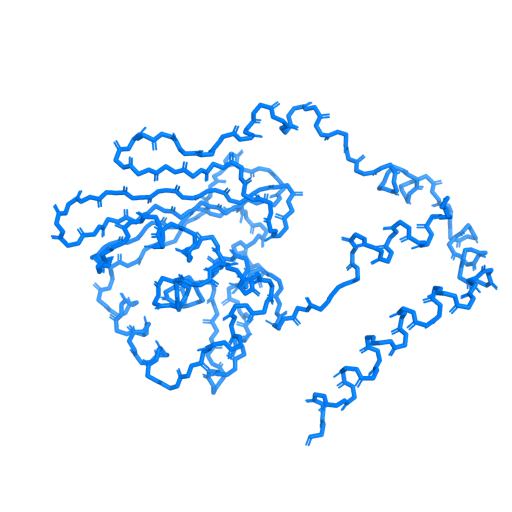772 1.00 91.25 89 SER A C 1
ATOM 661 O O . SER A 1 89 ? -9.949 -9.422 -3.081 1.00 91.25 89 SER A O 1
ATOM 663 N N . ALA A 1 90 ? -8.540 -8.667 -1.503 1.00 91.50 90 ALA A N 1
ATOM 664 C CA . ALA A 1 90 ? -9.281 -9.158 -0.352 1.00 91.50 90 ALA A CA 1
ATOM 665 C C . ALA A 1 90 ? -10.468 -8.268 0.040 1.00 91.50 90 ALA A C 1
ATOM 667 O O . ALA A 1 90 ? -11.166 -8.594 0.998 1.00 91.50 90 ALA A O 1
ATOM 668 N N . ALA A 1 91 ? -10.665 -7.135 -0.636 1.00 89.94 91 ALA A N 1
ATOM 669 C CA . ALA A 1 91 ? -11.769 -6.236 -0.359 1.00 89.94 91 ALA A CA 1
ATOM 670 C C . ALA A 1 91 ? -13.111 -6.875 -0.730 1.00 89.94 91 ALA A C 1
ATOM 672 O O . ALA A 1 91 ? -13.304 -7.342 -1.851 1.00 89.94 91 ALA A O 1
ATOM 673 N N . ASP A 1 92 ? -14.057 -6.820 0.202 1.00 91.94 92 ASP A N 1
ATOM 674 C CA . ASP A 1 92 ? -15.447 -7.188 -0.024 1.00 91.94 92 ASP A CA 1
ATOM 675 C C . ASP A 1 92 ? -16.397 -6.089 0.481 1.00 91.94 92 ASP A C 1
ATOM 677 O O . ASP A 1 92 ? -15.984 -5.067 1.045 1.00 91.94 92 ASP A O 1
ATOM 681 N N . LYS A 1 93 ? -17.703 -6.299 0.280 1.00 93.31 93 LYS A N 1
ATOM 682 C CA . LYS A 1 93 ? -18.733 -5.348 0.716 1.00 93.31 93 LYS A CA 1
ATOM 683 C C . LYS A 1 93 ? -18.724 -5.134 2.230 1.00 93.31 93 LYS A C 1
ATOM 685 O O . LYS A 1 93 ? -19.000 -4.024 2.670 1.00 93.31 93 LYS A O 1
ATOM 690 N N . THR A 1 94 ? -18.403 -6.151 3.024 1.00 95.25 94 THR A N 1
ATOM 691 C CA . THR A 1 94 ? -18.375 -6.051 4.489 1.00 95.25 94 THR A CA 1
ATOM 692 C C . THR A 1 94 ? -17.221 -5.161 4.941 1.00 95.25 94 THR A C 1
ATOM 694 O O . THR A 1 94 ? -17.436 -4.195 5.673 1.00 95.25 94 THR A O 1
ATOM 697 N N . ILE A 1 95 ? -16.013 -5.423 4.437 1.00 95.81 95 ILE A N 1
ATOM 698 C CA . ILE A 1 95 ? -14.806 -4.635 4.697 1.00 95.81 95 ILE A CA 1
ATOM 699 C C . ILE A 1 95 ? -15.016 -3.189 4.261 1.00 95.81 95 ILE A C 1
ATOM 701 O O . ILE A 1 95 ? -14.672 -2.274 5.005 1.00 95.81 95 ILE A O 1
ATOM 705 N N . LEU A 1 96 ? -15.618 -2.965 3.091 1.00 95.94 96 LEU A N 1
ATOM 706 C CA . LEU A 1 96 ? -15.901 -1.619 2.608 1.00 95.94 96 LEU A CA 1
ATOM 707 C C . LEU A 1 96 ? -16.825 -0.846 3.557 1.00 95.94 96 LEU A C 1
ATOM 709 O O . LEU A 1 96 ? -16.553 0.312 3.872 1.00 95.94 96 LEU A O 1
ATOM 713 N N . GLN A 1 97 ? -17.914 -1.466 4.014 1.00 95.69 97 GLN A N 1
ATOM 714 C CA . GLN A 1 97 ? -18.868 -0.807 4.908 1.00 95.69 97 GLN A CA 1
ATOM 715 C C . GLN A 1 97 ? -18.247 -0.499 6.275 1.00 95.69 97 GLN A C 1
ATOM 717 O O . GLN A 1 97 ? -18.434 0.597 6.801 1.00 95.69 97 GLN A O 1
ATOM 722 N N . GLU A 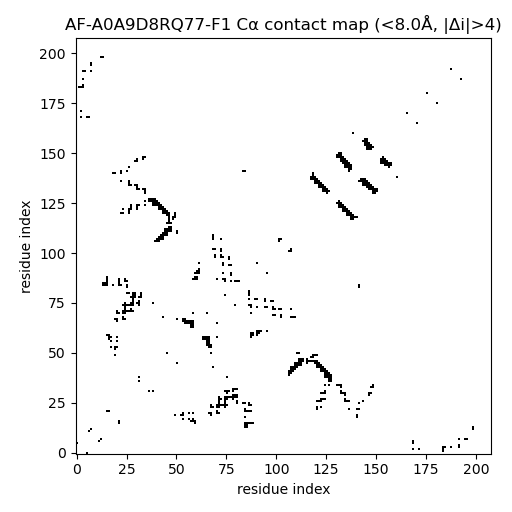1 98 ? -17.462 -1.416 6.839 1.00 95.06 98 GLU A N 1
ATOM 723 C CA . GLU A 1 98 ? -16.748 -1.160 8.095 1.00 95.06 98 GLU A CA 1
ATOM 724 C C . GLU A 1 98 ? -15.652 -0.095 7.931 1.00 95.06 98 GLU A C 1
ATOM 726 O O . GLU A 1 98 ? -15.513 0.784 8.783 1.00 95.06 98 GLU A O 1
ATOM 731 N N . ALA A 1 99 ? -14.930 -0.090 6.806 1.00 95.75 99 ALA A N 1
ATOM 732 C CA . ALA A 1 99 ? -13.930 0.932 6.504 1.00 95.75 99 ALA A CA 1
ATOM 733 C C . ALA A 1 99 ? -14.565 2.328 6.422 1.00 95.75 99 ALA A C 1
ATOM 735 O O . ALA A 1 99 ? -14.049 3.278 7.014 1.00 95.75 99 ALA A O 1
ATOM 736 N N . LYS A 1 100 ? -15.725 2.448 5.762 1.00 95.19 100 LYS A N 1
ATOM 737 C CA . LYS A 1 100 ? -16.506 3.693 5.713 1.00 95.19 100 LYS A CA 1
ATOM 738 C C . LYS A 1 100 ? -16.913 4.167 7.104 1.00 95.19 100 LYS A C 1
ATOM 740 O O . LYS A 1 100 ? -16.686 5.328 7.429 1.00 95.19 100 LYS A O 1
ATOM 745 N N . LYS A 1 101 ? -17.403 3.271 7.968 1.00 94.19 101 LYS A N 1
ATOM 746 C CA . LYS A 1 101 ? -17.746 3.616 9.359 1.00 94.19 101 LYS A CA 1
ATOM 747 C C . LYS A 1 101 ? -16.544 4.144 10.142 1.00 94.19 101 LYS A C 1
ATOM 749 O O . LYS A 1 101 ? -16.703 5.070 10.934 1.00 94.19 101 LYS A O 1
ATOM 754 N N . LEU A 1 102 ? -15.351 3.572 9.955 1.00 92.81 102 LEU A N 1
ATOM 755 C CA . LEU A 1 102 ? -14.137 4.080 10.606 1.00 92.81 102 LEU A CA 1
ATOM 756 C C . LEU A 1 102 ? -13.806 5.509 10.144 1.00 92.81 102 LEU A C 1
ATOM 758 O O . LEU A 1 102 ? -13.435 6.347 10.970 1.00 92.81 102 LEU A O 1
ATOM 762 N N . VAL A 1 103 ? -13.977 5.800 8.850 1.00 93.06 103 VAL A N 1
ATOM 763 C CA . VAL A 1 103 ? -13.774 7.143 8.277 1.00 93.06 103 VAL A CA 1
ATOM 764 C C . VAL A 1 103 ? -14.816 8.130 8.807 1.00 93.06 103 VAL A C 1
ATOM 766 O O . VAL A 1 103 ? -14.453 9.193 9.304 1.00 93.06 103 VAL A O 1
ATOM 769 N N . GLU A 1 104 ? -16.098 7.764 8.789 1.00 91.38 104 GLU A N 1
ATOM 770 C CA . GLU A 1 104 ? -17.213 8.599 9.261 1.00 91.38 104 GLU A CA 1
ATOM 771 C C . GLU A 1 104 ? -17.128 8.922 10.758 1.00 91.38 104 GLU A C 1
ATOM 773 O O . GLU A 1 104 ? -17.470 10.025 11.186 1.00 91.38 104 GLU A O 1
ATOM 778 N N . LYS A 1 105 ? -16.606 7.997 11.570 1.00 89.31 105 LYS A N 1
ATOM 779 C CA . LYS A 1 105 ? -16.356 8.219 13.004 1.00 89.31 105 LYS A CA 1
ATOM 780 C C . LYS A 1 105 ? -15.198 9.182 13.284 1.00 89.31 105 LYS A C 1
ATOM 782 O O . LYS A 1 105 ? -14.914 9.436 14.450 1.00 89.31 105 LYS A O 1
ATOM 787 N N . HIS A 1 106 ? -14.520 9.700 12.252 1.00 80.31 106 HIS A N 1
ATOM 788 C CA . HIS A 1 106 ? -13.331 10.553 12.374 1.00 80.31 106 HIS A CA 1
ATOM 789 C C . HIS A 1 106 ? -12.216 9.900 13.214 1.00 80.31 106 HIS A C 1
ATOM 791 O O . HIS A 1 106 ? -11.379 10.575 13.814 1.00 80.31 106 HIS A O 1
ATOM 797 N N . ALA A 1 107 ? -12.201 8.564 13.253 1.00 85.19 107 ALA A N 1
ATOM 798 C CA . ALA A 1 107 ? -11.203 7.776 13.965 1.00 85.19 107 ALA A CA 1
ATOM 799 C C . ALA A 1 107 ? -9.858 7.750 13.222 1.00 85.19 107 ALA A C 1
ATOM 801 O O . ALA A 1 107 ? -8.813 7.507 13.824 1.00 85.19 107 ALA A O 1
ATOM 802 N N . LEU A 1 108 ? -9.875 8.007 11.912 1.00 94.88 108 LEU A N 1
ATOM 803 C CA . LEU A 1 108 ? -8.688 8.037 11.068 1.00 94.88 108 LEU A CA 1
ATOM 804 C C . LEU A 1 108 ? -8.420 9.479 10.627 1.00 94.88 108 LEU A C 1
ATOM 806 O O . LEU A 1 108 ? -9.335 10.185 10.202 1.00 94.88 108 LEU A O 1
ATOM 810 N N . CYS A 1 109 ? -7.160 9.899 10.651 1.00 95.31 109 CYS A N 1
ATOM 811 C CA . CYS A 1 109 ? -6.736 11.147 10.026 1.00 95.31 109 CYS A CA 1
ATOM 812 C C . CYS A 1 109 ? -5.552 10.921 9.089 1.00 95.31 109 CYS A C 1
ATOM 814 O O . CYS A 1 109 ? -4.772 9.985 9.258 1.00 95.31 109 CYS A O 1
ATOM 816 N N . MET A 1 110 ? -5.422 11.788 8.089 1.00 96.81 110 MET A N 1
ATOM 817 C CA . MET A 1 110 ? -4.335 11.744 7.120 1.00 96.81 110 MET A CA 1
ATOM 818 C C . MET A 1 110 ? -3.788 13.141 6.883 1.00 96.81 110 MET A C 1
ATOM 820 O O . MET A 1 110 ? -4.549 14.091 6.716 1.00 96.81 110 MET A O 1
ATOM 824 N N . SER A 1 111 ? -2.467 13.264 6.868 1.00 96.75 111 SER A N 1
ATOM 825 C CA . SER A 1 111 ? -1.779 14.527 6.626 1.00 96.75 111 SER A CA 1
ATOM 826 C C . SER A 1 111 ? -0.530 14.335 5.771 1.00 96.75 111 SER A C 1
ATOM 828 O O . SER A 1 111 ? -0.028 13.224 5.585 1.00 96.75 111 SER A O 1
ATOM 830 N N . VAL A 1 112 ? -0.032 15.443 5.226 1.00 96.44 112 VAL A N 1
ATOM 831 C CA . VAL A 1 112 ? 1.248 15.472 4.516 1.00 96.44 112 VAL A CA 1
ATOM 832 C C . VAL A 1 112 ? 2.375 15.593 5.539 1.00 96.44 112 VAL A C 1
ATOM 834 O O . VAL A 1 112 ? 2.357 16.497 6.372 1.00 96.44 112 VAL A O 1
ATOM 837 N N . ALA A 1 113 ? 3.373 14.714 5.457 1.00 93.25 113 ALA A N 1
ATOM 838 C CA . ALA A 1 113 ? 4.625 14.800 6.198 1.00 93.25 113 ALA A CA 1
ATOM 839 C C . ALA A 1 113 ? 5.561 15.815 5.505 1.00 93.25 113 ALA A C 1
ATOM 841 O O . ALA A 1 113 ? 6.153 15.485 4.478 1.00 93.25 113 ALA A O 1
ATOM 842 N N . PRO A 1 114 ? 5.756 17.042 6.032 1.00 82.38 114 PRO A N 1
ATOM 843 C CA . PRO A 1 114 ? 6.393 18.124 5.266 1.00 82.38 114 PRO A CA 1
ATOM 844 C C . PRO A 1 114 ? 7.875 17.888 4.951 1.00 82.38 114 PRO A C 1
ATOM 846 O O . PRO A 1 114 ? 8.416 18.482 4.025 1.00 82.38 114 PRO A O 1
ATOM 849 N N . LYS A 1 115 ? 8.538 17.044 5.748 1.00 84.12 115 LYS A N 1
ATOM 850 C CA . LYS A 1 115 ? 9.963 16.709 5.618 1.00 84.12 115 LYS A CA 1
ATOM 851 C C . LYS A 1 115 ? 10.205 15.381 4.894 1.00 84.12 115 LYS A C 1
ATOM 853 O O . LYS A 1 115 ? 11.354 14.974 4.753 1.00 84.12 115 LYS A O 1
ATOM 858 N N . ALA A 1 116 ? 9.144 14.683 4.484 1.00 84.12 116 ALA A N 1
ATOM 859 C CA . ALA A 1 116 ? 9.276 13.445 3.733 1.00 84.12 116 ALA A CA 1
ATOM 860 C C . ALA A 1 116 ? 9.592 13.761 2.265 1.00 84.12 116 ALA A C 1
ATOM 862 O O . ALA A 1 116 ? 8.901 14.553 1.623 1.00 84.12 116 ALA A O 1
ATOM 863 N N . HIS A 1 117 ? 10.641 13.133 1.736 1.00 77.50 117 HIS A N 1
ATOM 864 C CA . HIS A 1 117 ? 11.056 13.267 0.343 1.00 77.50 117 HIS A CA 1
ATOM 865 C C . HIS A 1 117 ? 11.031 11.904 -0.347 1.00 77.50 117 HIS A C 1
ATOM 867 O O . HIS A 1 117 ? 11.411 10.893 0.240 1.00 77.50 117 HIS A O 1
ATOM 873 N N . GLY A 1 118 ? 10.626 11.890 -1.618 1.00 85.69 118 GLY A N 1
ATOM 874 C CA . GLY A 1 118 ? 10.387 10.641 -2.338 1.00 85.69 118 GLY A CA 1
ATOM 875 C C . GLY A 1 118 ? 9.139 9.922 -1.823 1.00 85.69 118 GLY A C 1
ATOM 876 O O . GLY A 1 118 ? 8.260 10.549 -1.245 1.00 85.69 118 GLY A O 1
ATOM 877 N N . PHE A 1 119 ? 9.066 8.615 -2.061 1.00 90.75 119 PHE A N 1
ATOM 878 C CA . PHE A 1 119 ? 7.933 7.786 -1.654 1.00 90.75 119 PHE A CA 1
ATOM 879 C C . PHE A 1 119 ? 7.971 7.509 -0.145 1.00 90.75 119 PHE A C 1
ATOM 881 O O . PHE A 1 119 ? 8.938 6.894 0.322 1.00 90.75 119 PHE A O 1
ATOM 888 N N . TYR A 1 120 ? 6.945 7.944 0.593 1.00 95.88 120 TYR A N 1
ATOM 889 C CA . TYR A 1 120 ? 6.839 7.790 2.047 1.00 95.88 120 TYR A CA 1
ATOM 890 C C . TYR A 1 120 ? 5.390 7.636 2.518 1.00 95.88 120 TYR A C 1
ATOM 892 O O . TYR A 1 120 ? 4.519 8.447 2.199 1.00 95.88 120 TYR A O 1
ATOM 900 N N . ILE A 1 121 ? 5.163 6.636 3.365 1.00 98.12 121 ILE A N 1
ATOM 901 C CA . ILE A 1 121 ? 3.887 6.349 4.015 1.00 98.12 121 ILE A CA 1
ATOM 902 C C . ILE A 1 121 ? 4.171 5.907 5.443 1.00 98.12 121 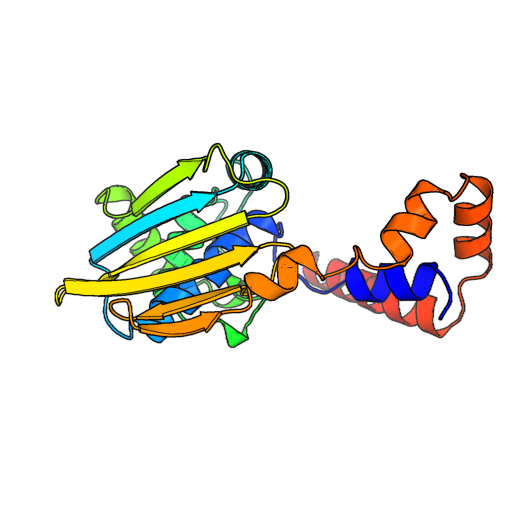ILE A C 1
ATOM 904 O O . ILE A 1 121 ? 4.827 4.895 5.662 1.00 98.12 121 ILE A O 1
ATOM 908 N N . GLU A 1 122 ? 3.608 6.607 6.412 1.00 98.06 122 GLU A N 1
ATOM 909 C CA . GLU A 1 122 ? 3.598 6.210 7.814 1.00 98.06 122 GLU A CA 1
ATOM 910 C C . GLU A 1 122 ? 2.163 5.963 8.268 1.00 98.06 122 GLU A C 1
ATOM 912 O O . GLU A 1 122 ? 1.288 6.799 8.038 1.00 98.06 122 GLU A O 1
ATOM 917 N N . ALA A 1 123 ? 1.943 4.829 8.929 1.00 98.56 123 ALA A N 1
ATOM 918 C CA . ALA A 1 123 ? 0.692 4.474 9.578 1.00 98.56 123 ALA A CA 1
ATOM 919 C C . ALA A 1 123 ? 0.958 4.213 11.063 1.00 98.56 123 ALA A C 1
ATOM 921 O O . ALA A 1 123 ? 1.726 3.319 11.416 1.00 98.56 123 ALA A O 1
ATOM 922 N N . GLU A 1 124 ? 0.323 4.996 11.926 1.00 98.50 124 GLU A N 1
ATOM 923 C CA . GLU A 1 124 ? 0.362 4.845 13.378 1.00 98.50 124 GLU A CA 1
ATOM 924 C C . GLU A 1 124 ? -1.048 4.522 13.867 1.00 98.50 124 GLU A C 1
ATOM 926 O O . GLU A 1 124 ? -1.979 5.302 13.665 1.00 98.50 124 GLU A O 1
ATOM 931 N N . LEU A 1 125 ? -1.215 3.349 14.466 1.00 98.56 125 LEU A N 1
ATOM 932 C CA . LEU A 1 125 ? -2.494 2.815 14.913 1.00 98.56 125 LEU A CA 1
ATOM 933 C C . LEU A 1 125 ? -2.524 2.761 16.436 1.00 98.56 125 LEU A C 1
ATOM 935 O O . LEU A 1 125 ? -1.538 2.381 17.066 1.00 98.56 125 LEU A O 1
ATOM 939 N N . THR A 1 126 ? -3.672 3.089 17.015 1.00 98.31 126 THR A N 1
ATOM 940 C CA . THR A 1 126 ? -3.977 2.898 18.434 1.00 98.31 126 THR A CA 1
ATOM 941 C C . THR A 1 126 ? -5.152 1.941 18.544 1.00 98.31 126 THR A C 1
ATOM 943 O O . THR A 1 126 ? -6.220 2.193 17.973 1.00 98.31 126 THR A O 1
ATOM 946 N N . GLY A 1 127 ? -4.951 0.832 19.245 1.00 97.56 127 GLY A N 1
ATOM 947 C CA . GLY A 1 127 ? -5.978 -0.171 19.475 1.00 97.56 127 GLY A CA 1
ATOM 948 C C . GLY A 1 127 ? -6.879 0.158 20.661 1.00 97.56 127 GLY A C 1
ATOM 949 O O . GLY A 1 127 ? -6.615 1.076 21.440 1.00 97.56 127 GLY A O 1
ATOM 950 N N . VAL A 1 128 ? -7.981 -0.579 20.781 1.00 96.38 128 VAL A N 1
ATOM 951 C CA . VAL A 1 128 ? -9.003 -0.369 21.823 1.00 96.38 128 VAL A CA 1
ATOM 952 C C . VAL A 1 128 ? -8.480 -0.548 23.251 1.00 96.38 128 VAL A C 1
ATOM 954 O O . VAL A 1 128 ? -9.071 0.0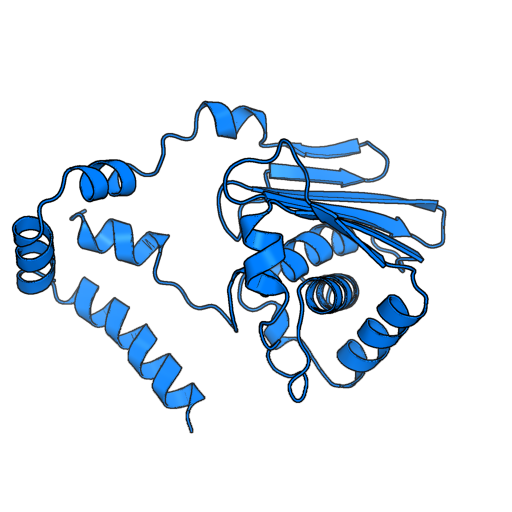11 24.172 1.00 96.38 128 VAL A O 1
ATOM 957 N N . ASN A 1 129 ? -7.376 -1.277 23.442 1.00 96.44 129 ASN A N 1
ATOM 958 C CA . ASN A 1 129 ? -6.753 -1.469 24.754 1.00 96.44 129 ASN A CA 1
ATOM 959 C C . ASN A 1 129 ? -5.621 -0.458 25.025 1.00 96.44 129 ASN A C 1
ATOM 961 O O . ASN A 1 129 ? -4.919 -0.568 26.027 1.00 96.44 129 ASN A O 1
ATOM 965 N N . GLY A 1 130 ? -5.437 0.534 24.146 1.00 96.19 130 GLY A N 1
ATOM 966 C CA . GLY A 1 130 ? -4.411 1.573 24.269 1.00 96.19 130 GLY A CA 1
ATOM 967 C C . GLY A 1 130 ? -3.041 1.190 23.704 1.00 96.19 130 GLY A C 1
ATOM 968 O O . GLY A 1 130 ? -2.147 2.036 23.691 1.00 96.19 130 GLY A O 1
ATOM 969 N N . HIS A 1 131 ? -2.877 -0.037 23.200 1.00 98.25 131 HIS A N 1
ATOM 970 C CA . HIS A 1 131 ? -1.656 -0.449 22.513 1.00 98.25 131 HIS A CA 1
ATOM 971 C C . HIS A 1 131 ? -1.474 0.318 21.206 1.00 98.25 131 HIS A C 1
ATOM 973 O O . HIS A 1 131 ? -2.435 0.749 20.563 1.00 98.25 131 HIS A O 1
ATOM 979 N N . THR A 1 132 ? -0.222 0.476 20.795 1.00 98.44 132 THR A N 1
ATOM 980 C CA . THR A 1 132 ? 0.135 1.205 19.580 1.00 98.44 132 THR A CA 1
ATOM 981 C C . THR A 1 132 ? 0.968 0.346 18.651 1.00 98.44 132 THR A C 1
ATOM 983 O O . THR A 1 132 ? 1.813 -0.433 19.086 1.00 98.44 132 THR A O 1
ATOM 986 N N . ALA A 1 133 ? 0.758 0.509 17.350 1.00 98.62 133 ALA A N 1
ATOM 987 C CA . ALA A 1 133 ? 1.631 -0.060 16.338 1.00 98.62 133 ALA A CA 1
ATOM 988 C C . ALA A 1 133 ? 1.929 0.977 15.267 1.00 98.62 133 ALA A C 1
ATOM 990 O O . ALA A 1 133 ? 1.075 1.786 14.904 1.00 98.62 133 ALA A O 1
ATOM 991 N N . LYS A 1 134 ? 3.152 0.947 14.752 1.00 98.56 134 LYS A N 1
ATOM 992 C CA . LYS A 1 134 ? 3.618 1.884 13.738 1.00 98.56 134 LYS A CA 1
ATOM 993 C C . LYS A 1 134 ? 4.312 1.131 12.623 1.00 98.56 134 LYS A C 1
ATOM 995 O O . LYS A 1 134 ? 5.216 0.347 12.895 1.00 98.56 134 LYS A O 1
ATOM 1000 N N . CYS A 1 135 ? 3.931 1.428 11.387 1.00 98.50 135 CYS A N 1
ATOM 1001 C CA . CYS A 1 135 ? 4.616 0.977 10.185 1.00 98.50 135 CYS A CA 1
ATOM 1002 C C . CYS A 1 135 ? 5.038 2.187 9.346 1.00 98.50 135 CYS A C 1
ATOM 1004 O O . CYS A 1 135 ? 4.303 3.172 9.251 1.00 98.50 135 CYS A O 1
ATOM 1006 N N . ILE A 1 136 ? 6.217 2.112 8.728 1.00 97.50 136 ILE A N 1
ATOM 1007 C CA . ILE A 1 136 ? 6.661 3.063 7.709 1.00 97.50 136 ILE A CA 1
ATOM 1008 C C . ILE A 1 136 ? 7.080 2.284 6.463 1.00 97.50 136 ILE A C 1
ATOM 1010 O O . ILE A 1 136 ? 7.965 1.432 6.530 1.00 97.50 136 ILE A O 1
ATOM 1014 N N . ILE A 1 137 ? 6.478 2.617 5.321 1.00 95.94 137 ILE A N 1
ATOM 1015 C CA . ILE A 1 137 ? 6.917 2.187 3.993 1.00 95.94 137 ILE A CA 1
ATOM 1016 C C . ILE A 1 137 ? 7.565 3.381 3.297 1.00 95.94 137 ILE A C 1
ATOM 1018 O O . ILE A 1 137 ? 6.952 4.442 3.179 1.00 95.94 137 ILE A O 1
ATOM 1022 N N . ALA A 1 138 ? 8.800 3.221 2.818 1.00 92.69 138 ALA A N 1
ATOM 1023 C CA . ALA A 1 138 ? 9.490 4.287 2.099 1.00 92.69 138 ALA A CA 1
ATOM 1024 C C . ALA A 1 138 ? 10.564 3.770 1.130 1.00 92.69 138 ALA A C 1
ATOM 1026 O O . ALA A 1 138 ? 11.092 2.667 1.268 1.00 92.69 138 ALA A O 1
ATOM 1027 N N . GLY A 1 139 ? 10.903 4.586 0.127 1.00 84.19 139 GLY A N 1
ATOM 1028 C CA . GLY A 1 139 ? 11.903 4.257 -0.903 1.00 84.19 139 GLY A CA 1
ATOM 1029 C C . GLY A 1 139 ? 11.418 3.292 -2.001 1.00 84.19 139 GLY A C 1
ATOM 1030 O O . GLY A 1 139 ? 12.060 3.185 -3.047 1.00 84.19 139 GLY A O 1
ATOM 1031 N N . GLY A 1 140 ? 10.263 2.652 -1.807 1.00 85.69 140 GLY A N 1
ATOM 1032 C CA . GLY A 1 140 ? 9.526 1.854 -2.789 1.00 85.69 140 GLY A CA 1
ATOM 1033 C C . GLY A 1 140 ? 8.150 1.451 -2.245 1.00 85.69 140 GLY A C 1
ATOM 1034 O O . GLY A 1 140 ? 7.954 1.467 -1.032 1.00 85.69 140 GLY A O 1
ATOM 1035 N N . HIS A 1 141 ? 7.220 1.068 -3.128 1.00 89.56 141 HIS A N 1
ATOM 1036 C CA . HIS A 1 141 ? 5.801 0.815 -2.806 1.00 89.56 141 HIS A CA 1
ATOM 1037 C C . HIS A 1 141 ? 5.543 -0.273 -1.746 1.00 89.56 141 HIS A C 1
ATOM 1039 O O . HIS A 1 141 ? 4.475 -0.300 -1.141 1.00 89.56 141 HIS A O 1
ATOM 1045 N N . THR A 1 142 ? 6.518 -1.149 -1.502 1.00 90.38 142 THR A N 1
ATOM 1046 C CA . THR A 1 142 ? 6.393 -2.331 -0.630 1.00 90.38 142 THR A CA 1
ATOM 1047 C C . THR A 1 142 ? 7.491 -2.409 0.433 1.00 90.38 142 THR A C 1
ATOM 1049 O O . THR A 1 142 ? 7.538 -3.347 1.221 1.00 90.38 142 THR A O 1
ATOM 1052 N N . SER A 1 143 ? 8.423 -1.451 0.441 1.00 92.00 143 SER A N 1
ATOM 1053 C CA . SER A 1 143 ? 9.601 -1.480 1.313 1.00 92.00 143 SER A CA 1
ATOM 1054 C C . SER A 1 143 ? 9.266 -0.985 2.715 1.00 92.00 143 SER A C 1
ATOM 1056 O O . SER A 1 143 ? 9.348 0.216 2.976 1.00 92.00 143 SER A O 1
ATOM 1058 N N . VAL A 1 144 ? 8.924 -1.910 3.612 1.00 95.06 144 VAL A N 1
ATOM 1059 C CA . VAL A 1 144 ? 8.838 -1.638 5.052 1.00 95.06 144 VAL A CA 1
ATOM 1060 C C . VAL A 1 144 ? 10.230 -1.258 5.557 1.00 95.06 144 VAL A C 1
ATOM 1062 O O . VAL A 1 144 ? 11.206 -1.976 5.349 1.00 95.06 144 VAL A O 1
ATOM 1065 N N . ILE A 1 145 ? 10.338 -0.074 6.156 1.00 94.25 145 ILE A N 1
ATOM 1066 C CA . ILE A 1 145 ? 11.588 0.422 6.743 1.00 94.25 145 ILE A CA 1
ATOM 1067 C C . ILE A 1 145 ? 11.531 0.547 8.256 1.00 94.25 145 ILE A C 1
ATOM 1069 O O . ILE A 1 145 ? 12.569 0.723 8.880 1.00 94.25 145 ILE A O 1
ATOM 1073 N N . HIS A 1 146 ? 10.336 0.486 8.833 1.00 96.69 146 HIS A N 1
ATOM 1074 C CA . HIS A 1 146 ? 10.125 0.533 10.269 1.00 96.69 146 HIS A CA 1
ATOM 1075 C C . HIS A 1 146 ? 8.836 -0.205 10.598 1.00 96.69 146 HIS A C 1
ATOM 1077 O O . HIS A 1 146 ? 7.800 0.085 9.998 1.00 96.69 146 HIS A O 1
ATOM 1083 N N . LEU A 1 147 ? 8.889 -1.096 11.579 1.00 98.06 147 LEU A N 1
ATOM 1084 C CA . LEU A 1 147 ? 7.727 -1.722 12.193 1.00 98.06 147 LEU A CA 1
ATOM 1085 C C . LEU A 1 147 ? 7.956 -1.809 13.702 1.00 98.06 147 LEU A C 1
ATOM 1087 O O . LEU A 1 147 ? 8.989 -2.306 14.150 1.00 98.06 147 LEU A O 1
ATOM 1091 N N . SER A 1 148 ? 7.003 -1.334 14.498 1.00 98.12 148 SER A N 1
ATOM 1092 C CA . SER A 1 148 ? 7.095 -1.376 15.961 1.00 98.12 148 SER A CA 1
ATOM 1093 C C . SER A 1 148 ? 5.737 -1.538 16.628 1.00 98.12 148 SER A C 1
ATOM 1095 O O . SER A 1 148 ? 4.742 -1.036 16.105 1.00 98.12 148 SER A O 1
ATOM 1097 N N . LYS A 1 149 ? 5.734 -2.127 17.828 1.00 98.25 149 LYS A N 1
ATOM 1098 C CA . LYS A 1 149 ? 4.585 -2.216 18.737 1.00 98.25 149 LYS A CA 1
ATOM 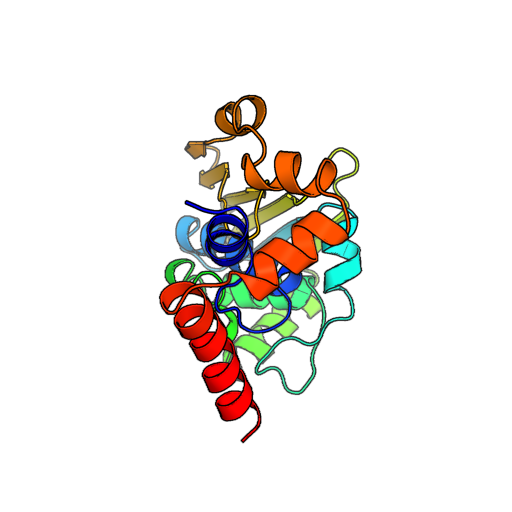1099 C C . LYS A 1 149 ? 4.949 -1.647 20.099 1.00 98.25 149 LYS A C 1
ATOM 1101 O O 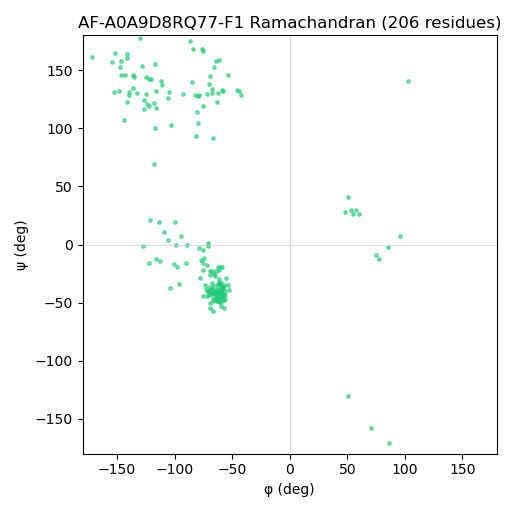. LYS A 1 149 ? 5.978 -2.032 20.641 1.00 98.25 149 LYS A O 1
ATOM 1106 N N . ASP A 1 150 ? 4.136 -0.749 20.646 1.00 97.38 150 ASP A N 1
ATOM 1107 C CA . ASP A 1 150 ? 4.345 -0.133 21.966 1.00 97.38 150 ASP A CA 1
ATOM 1108 C C . ASP A 1 150 ? 5.764 0.438 22.144 1.00 97.38 150 ASP A C 1
ATOM 1110 O O . ASP A 1 150 ? 6.419 0.265 23.170 1.00 97.38 150 ASP A O 1
ATOM 1114 N N . GLY A 1 151 ? 6.281 1.073 21.087 1.00 93.00 151 GLY A N 1
ATOM 1115 C CA . GLY A 1 151 ? 7.647 1.602 21.032 1.00 93.00 151 GLY A CA 1
ATOM 1116 C C . GLY A 1 151 ? 8.753 0.550 20.859 1.00 93.00 151 GLY A C 1
ATOM 1117 O O . GLY A 1 151 ? 9.891 0.917 20.578 1.00 93.00 151 GLY A O 1
ATOM 1118 N N . VAL A 1 152 ? 8.445 -0.746 20.956 1.00 96.50 152 VAL A N 1
ATOM 1119 C CA . VAL A 1 152 ? 9.393 -1.837 20.707 1.00 96.50 152 VAL A CA 1
ATOM 1120 C C . VAL A 1 152 ? 9.514 -2.081 19.207 1.00 96.50 152 VAL A C 1
ATOM 1122 O O . VAL A 1 152 ? 8.568 -2.508 18.543 1.00 96.50 152 VAL A O 1
ATOM 1125 N N . ILE A 1 153 ? 10.702 -1.816 18.672 1.00 96.31 153 ILE A N 1
ATOM 1126 C CA . ILE A 1 153 ? 11.038 -2.007 17.261 1.00 96.31 153 ILE A CA 1
ATOM 1127 C C . ILE A 1 153 ? 11.144 -3.505 16.943 1.00 96.31 153 ILE A C 1
ATOM 1129 O O . ILE A 1 153 ? 11.839 -4.250 17.633 1.00 96.31 153 ILE A O 1
ATOM 1133 N N . LYS A 1 154 ? 10.450 -3.934 15.888 1.00 93.50 154 LYS A N 1
ATOM 1134 C CA . LYS A 1 154 ? 10.490 -5.292 15.323 1.00 93.50 154 LYS A CA 1
ATOM 1135 C C . LYS A 1 154 ? 11.312 -5.353 14.045 1.00 93.50 154 LYS A C 1
ATOM 1137 O O . LYS A 1 154 ? 12.030 -6.321 13.825 1.00 93.50 154 LYS A O 1
ATOM 1142 N N . GLU A 1 155 ? 11.217 -4.308 13.233 1.00 92.06 155 GLU A N 1
ATOM 1143 C CA . GLU A 1 155 ? 11.987 -4.138 12.010 1.00 92.06 155 GLU A CA 1
ATOM 1144 C C . GLU A 1 155 ? 12.422 -2.678 11.914 1.00 92.06 155 GLU A C 1
ATOM 1146 O O . GLU A 1 155 ? 11.598 -1.781 12.082 1.00 92.06 155 GLU A O 1
ATOM 1151 N N . ASP A 1 156 ? 13.704 -2.436 11.650 1.00 88.81 156 ASP A N 1
ATOM 1152 C CA . ASP A 1 156 ? 14.225 -1.101 11.372 1.00 88.81 156 ASP A CA 1
ATOM 1153 C C . ASP A 1 156 ? 15.322 -1.188 10.312 1.00 88.81 156 ASP A C 1
ATOM 1155 O O . ASP A 1 156 ? 16.432 -1.663 10.547 1.00 88.81 156 ASP A O 1
ATOM 1159 N N . ASN A 1 157 ? 14.966 -0.727 9.118 1.00 83.44 157 ASN A N 1
ATOM 1160 C CA . ASN A 1 157 ? 15.833 -0.611 7.957 1.00 83.44 157 ASN A CA 1
ATOM 1161 C C . ASN A 1 157 ? 16.050 0.869 7.576 1.00 83.44 157 ASN A C 1
ATOM 1163 O O . ASN A 1 157 ? 16.458 1.164 6.448 1.00 83.44 157 ASN A O 1
ATOM 1167 N N . THR A 1 158 ? 15.804 1.817 8.493 1.00 71.88 158 THR A N 1
ATOM 1168 C CA . THR A 1 158 ? 15.999 3.261 8.254 1.00 71.88 158 THR A CA 1
ATOM 1169 C C . THR A 1 158 ? 17.457 3.598 7.933 1.00 71.88 158 THR A C 1
ATOM 1171 O O . THR A 1 158 ? 17.725 4.360 7.001 1.00 71.88 158 THR A O 1
ATOM 1174 N N . ALA A 1 159 ? 18.415 2.954 8.611 1.00 58.12 159 ALA A N 1
ATOM 1175 C CA . ALA A 1 159 ? 19.851 3.099 8.348 1.00 58.12 159 ALA A CA 1
ATOM 1176 C C . ALA A 1 159 ? 20.267 2.596 6.947 1.00 58.12 159 ALA A C 1
ATOM 1178 O O . ALA A 1 159 ? 21.278 3.029 6.395 1.00 58.12 159 ALA A O 1
ATOM 1179 N N . GLY A 1 160 ? 19.471 1.712 6.336 1.00 51.47 160 GLY A N 1
ATOM 1180 C CA . GLY A 1 160 ? 19.683 1.213 4.978 1.00 51.47 160 GLY A CA 1
ATOM 1181 C C . GLY A 1 160 ? 19.267 2.196 3.879 1.00 51.47 160 GLY A C 1
ATOM 1182 O O . GLY A 1 160 ? 19.640 2.005 2.723 1.00 51.47 160 GLY A O 1
ATOM 1183 N N . GLN A 1 161 ? 18.519 3.262 4.191 1.00 50.44 161 GLN A N 1
ATOM 1184 C CA . GLN A 1 161 ? 18.120 4.254 3.184 1.00 50.44 161 GLN A CA 1
ATOM 1185 C C . GLN A 1 161 ? 19.233 5.236 2.812 1.00 50.44 161 GLN A C 1
ATOM 1187 O O . GLN A 1 161 ? 19.278 5.686 1.669 1.00 50.44 161 GLN A O 1
ATOM 1192 N N . THR A 1 162 ? 20.164 5.536 3.720 1.00 44.19 162 THR A N 1
ATOM 1193 C CA . THR A 1 162 ? 21.338 6.367 3.396 1.00 44.19 162 THR A CA 1
ATOM 1194 C C . THR A 1 162 ? 22.344 5.627 2.508 1.00 44.19 162 THR A C 1
ATOM 1196 O O . THR A 1 162 ? 23.167 6.264 1.853 1.00 44.19 162 THR A O 1
ATOM 1199 N N . THR A 1 163 ? 22.257 4.292 2.439 1.00 40.81 163 THR A N 1
ATOM 1200 C CA . THR A 1 163 ? 23.188 3.419 1.704 1.00 40.81 163 THR A CA 1
ATOM 1201 C C . THR A 1 163 ? 22.556 2.646 0.546 1.00 40.81 163 THR A C 1
ATOM 1203 O O . THR A 1 163 ? 23.291 2.138 -0.305 1.00 40.81 163 THR A O 1
ATOM 1206 N N . ARG A 1 164 ? 21.219 2.590 0.429 1.00 47.09 164 ARG A N 1
ATOM 1207 C CA . ARG A 1 164 ? 20.550 2.079 -0.775 1.00 47.09 164 ARG A CA 1
ATOM 1208 C C . ARG A 1 164 ? 20.832 3.032 -1.930 1.00 47.09 164 ARG A C 1
ATOM 1210 O O . ARG A 1 164 ? 20.096 3.986 -2.178 1.00 47.09 164 ARG A O 1
ATOM 1217 N N . ARG A 1 165 ? 21.911 2.741 -2.667 1.00 48.59 165 ARG A N 1
ATOM 1218 C CA . ARG A 1 165 ? 22.122 3.250 -4.024 1.00 48.59 165 ARG A CA 1
ATOM 1219 C C . ARG A 1 165 ? 20.787 3.138 -4.751 1.00 48.59 165 ARG A C 1
ATOM 1221 O O . ARG A 1 165 ? 20.169 2.071 -4.742 1.00 48.59 165 ARG A O 1
ATOM 1228 N N . ALA A 1 166 ? 20.342 4.235 -5.367 1.00 57.53 166 ALA A N 1
ATOM 1229 C CA . ALA A 1 166 ? 19.277 4.149 -6.355 1.00 57.53 166 ALA A CA 1
ATOM 1230 C C . ALA A 1 166 ? 19.620 2.968 -7.279 1.00 57.53 166 ALA A C 1
ATOM 1232 O O . ALA A 1 166 ? 20.793 2.877 -7.664 1.00 57.53 166 ALA A O 1
ATOM 1233 N N . PRO A 1 167 ? 18.665 2.066 -7.579 1.00 64.44 167 PRO A N 1
ATOM 1234 C CA . PRO A 1 167 ? 18.932 0.930 -8.452 1.00 64.44 167 PRO A CA 1
ATOM 1235 C C . PRO A 1 167 ? 19.737 1.403 -9.662 1.00 64.44 167 PRO A C 1
ATOM 1237 O O . PRO A 1 167 ? 19.394 2.450 -10.217 1.00 64.44 167 PRO A O 1
ATOM 1240 N N . GLU A 1 168 ? 20.824 0.716 -10.028 1.00 72.19 168 GLU A N 1
ATOM 1241 C CA . GLU A 1 168 ? 21.770 1.244 -11.029 1.00 72.19 168 GLU A CA 1
ATOM 1242 C C . GLU A 1 168 ? 21.070 1.602 -12.349 1.00 72.19 168 GLU A C 1
ATOM 1244 O O . GLU A 1 168 ? 21.424 2.597 -12.989 1.00 72.19 168 GLU A O 1
ATOM 1249 N N . PHE A 1 169 ? 19.969 0.907 -12.662 1.00 81.88 169 PHE A N 1
ATOM 1250 C CA . PHE A 1 169 ? 19.092 1.221 -13.787 1.00 81.88 169 PHE A CA 1
ATOM 1251 C C . PHE A 1 169 ? 18.538 2.657 -13.759 1.00 81.88 169 PHE A C 1
ATOM 1253 O O . PHE A 1 169 ? 18.423 3.273 -14.808 1.00 81.88 169 PHE A O 1
ATOM 1260 N N . LYS A 1 170 ? 18.237 3.257 -12.594 1.00 82.56 170 LYS A N 1
ATOM 1261 C CA . LYS A 1 170 ? 17.748 4.650 -12.511 1.00 82.56 170 LYS A CA 1
ATOM 1262 C C . LYS A 1 170 ? 18.815 5.654 -12.934 1.00 82.56 170 LYS A C 1
ATOM 1264 O O . LYS A 1 170 ? 18.484 6.692 -13.501 1.00 82.56 170 LYS A O 1
ATOM 1269 N N . LYS A 1 171 ? 20.085 5.380 -12.624 1.00 84.88 171 LYS A N 1
ATOM 1270 C CA . LYS A 1 171 ? 21.200 6.224 -13.069 1.00 84.88 171 LYS A CA 1
ATOM 1271 C C . LYS A 1 171 ? 21.425 6.044 -14.568 1.00 84.88 171 LYS A C 1
ATOM 1273 O O . LYS A 1 171 ? 21.547 7.048 -15.259 1.00 84.88 171 LYS A O 1
ATOM 1278 N N . ALA A 1 172 ? 21.403 4.800 -15.046 1.00 86.12 172 ALA A N 1
ATOM 1279 C CA . ALA A 1 172 ? 21.503 4.486 -16.467 1.00 86.12 172 ALA A CA 1
ATOM 1280 C C . ALA A 1 172 ? 20.382 5.162 -17.278 1.00 86.12 172 ALA A C 1
ATOM 1282 O O . ALA A 1 172 ? 20.677 5.864 -18.233 1.00 86.12 172 ALA A O 1
ATOM 1283 N N . LEU A 1 173 ? 19.123 5.086 -16.831 1.00 88.75 173 LEU A N 1
ATOM 1284 C CA . LEU A 1 173 ? 17.985 5.753 -17.480 1.00 88.75 173 LEU A CA 1
ATOM 1285 C C . LEU A 1 173 ? 18.131 7.279 -17.553 1.00 88.75 173 LEU A C 1
ATOM 1287 O O . LEU A 1 173 ? 17.720 7.879 -18.535 1.00 88.75 173 LEU A O 1
ATOM 1291 N N . LYS A 1 174 ? 18.715 7.926 -16.534 1.00 89.31 174 LYS A N 1
ATOM 1292 C CA . LYS A 1 174 ? 18.969 9.380 -16.564 1.00 89.31 174 LYS A CA 1
ATOM 1293 C C . LYS A 1 174 ? 20.053 9.785 -17.563 1.00 89.31 174 LYS A C 1
ATOM 1295 O O . LYS A 1 174 ? 20.135 10.958 -17.910 1.00 89.31 174 LYS A O 1
ATOM 1300 N N . GLN A 1 175 ? 20.925 8.851 -17.924 1.00 90.62 175 GLN A N 1
ATOM 1301 C CA . GLN A 1 175 ? 22.042 9.063 -18.842 1.00 90.62 175 GLN A CA 1
ATOM 1302 C C . GLN A 1 175 ? 21.729 8.555 -20.255 1.00 90.62 175 GLN A C 1
ATOM 1304 O O . GLN A 1 175 ? 22.424 8.943 -21.188 1.00 90.62 175 GLN A O 1
ATOM 1309 N N . ALA A 1 176 ? 20.701 7.716 -20.401 1.00 91.06 176 ALA A N 1
ATOM 1310 C CA . ALA A 1 176 ? 20.254 7.167 -21.668 1.00 91.06 176 ALA A CA 1
ATOM 1311 C C . ALA A 1 176 ? 19.654 8.260 -22.561 1.00 91.06 176 ALA A C 1
ATOM 1313 O O . ALA A 1 176 ? 18.830 9.072 -22.130 1.00 91.06 176 ALA A O 1
ATOM 1314 N N . SER A 1 177 ? 20.060 8.253 -23.823 1.00 94.88 177 SER A N 1
ATOM 1315 C CA . SER A 1 177 ? 19.398 8.985 -24.893 1.00 94.88 177 SER A CA 1
ATOM 1316 C C . SER A 1 177 ? 18.116 8.269 -25.326 1.00 94.88 177 SER A C 1
ATOM 1318 O O . SER A 1 177 ? 17.881 7.109 -24.989 1.00 94.88 177 SER A O 1
ATOM 1320 N N . LEU A 1 178 ? 17.285 8.945 -26.122 1.00 93.75 178 LEU A N 1
ATOM 1321 C CA . LEU A 1 178 ? 16.129 8.296 -26.743 1.00 93.75 178 LEU A CA 1
ATOM 1322 C C . LEU A 1 178 ? 16.553 7.110 -27.627 1.00 93.75 178 LEU A C 1
ATOM 1324 O O . LEU A 1 178 ? 15.871 6.092 -27.614 1.00 93.75 178 LEU A O 1
ATOM 1328 N N . GLN A 1 179 ? 17.676 7.223 -28.347 1.00 95.12 179 GLN A N 1
ATOM 1329 C CA . GLN A 1 179 ? 18.181 6.140 -29.193 1.00 95.12 179 GLN A CA 1
ATOM 1330 C C . GLN A 1 179 ? 18.540 4.908 -28.360 1.00 95.12 179 GLN A C 1
ATOM 1332 O O . GLN A 1 179 ? 18.122 3.816 -28.712 1.00 95.12 179 GLN A O 1
ATOM 1337 N N . ASP A 1 180 ? 19.197 5.084 -27.208 1.00 92.50 180 ASP A N 1
ATOM 1338 C CA . ASP A 1 180 ? 19.537 3.961 -26.322 1.00 92.50 180 ASP A CA 1
ATOM 1339 C C . ASP A 1 180 ? 18.285 3.209 -25.835 1.00 92.50 180 ASP A C 1
ATOM 1341 O O . ASP A 1 180 ? 18.311 1.993 -25.647 1.00 92.50 180 ASP A O 1
ATOM 1345 N N . LEU A 1 181 ? 17.175 3.926 -25.614 1.00 91.88 181 LEU A N 1
ATOM 1346 C CA . LEU A 1 181 ? 15.900 3.326 -25.209 1.00 91.88 181 LEU A CA 1
ATOM 1347 C C . LEU A 1 181 ? 15.223 2.572 -26.359 1.00 91.88 181 LEU A C 1
ATOM 1349 O O . LEU A 1 181 ? 14.642 1.515 -26.118 1.00 91.88 181 LEU A O 1
ATOM 1353 N N . LEU A 1 182 ? 15.297 3.108 -27.582 1.00 93.56 182 LEU A N 1
ATOM 1354 C CA . LEU A 1 182 ? 14.805 2.434 -28.784 1.00 93.56 182 LEU A CA 1
ATOM 1355 C C . LEU A 1 182 ? 15.618 1.169 -29.056 1.00 93.56 182 LEU A C 1
ATOM 1357 O O . LEU A 1 182 ? 15.038 0.098 -29.175 1.00 93.56 182 LEU A O 1
ATOM 1361 N N . ASP A 1 183 ? 16.946 1.265 -29.013 1.00 92.75 183 ASP A N 1
ATOM 1362 C CA . ASP A 1 183 ? 17.839 0.122 -29.191 1.00 92.75 183 ASP A CA 1
ATOM 1363 C C . ASP A 1 183 ? 17.579 -0.950 -28.124 1.00 92.75 183 ASP A C 1
ATOM 1365 O O . ASP A 1 183 ? 17.559 -2.140 -28.427 1.00 92.75 183 ASP A O 1
ATOM 1369 N N . ALA A 1 184 ? 17.341 -0.564 -26.866 1.00 90.88 184 ALA A N 1
ATOM 1370 C CA . ALA A 1 184 ? 16.996 -1.520 -25.816 1.00 90.88 184 ALA A CA 1
ATOM 1371 C C . ALA A 1 184 ? 15.665 -2.245 -26.082 1.00 90.88 184 ALA A C 1
ATOM 1373 O O . ALA A 1 184 ? 15.545 -3.417 -25.732 1.00 90.88 184 ALA A O 1
ATOM 1374 N N . ALA A 1 185 ? 14.681 -1.567 -26.681 1.00 91.12 185 ALA A N 1
ATOM 1375 C CA . ALA A 1 185 ? 13.399 -2.163 -27.049 1.00 91.12 185 ALA A CA 1
ATOM 1376 C C . ALA A 1 185 ? 13.516 -3.065 -28.289 1.00 91.12 185 ALA A C 1
ATOM 1378 O O . ALA A 1 185 ? 13.002 -4.182 -28.274 1.00 91.12 185 ALA A O 1
ATOM 1379 N N . ASP A 1 186 ? 14.233 -2.615 -29.321 1.00 93.50 186 ASP A N 1
ATOM 1380 C CA . ASP A 1 186 ? 14.461 -3.366 -30.562 1.00 93.50 186 ASP A CA 1
ATOM 1381 C C . ASP A 1 186 ? 15.291 -4.637 -30.323 1.00 93.50 186 ASP A C 1
ATOM 1383 O O . ASP A 1 186 ? 15.140 -5.627 -31.037 1.00 93.50 186 ASP A O 1
ATOM 1387 N N . ASN A 1 187 ? 16.137 -4.633 -29.288 1.00 92.50 187 ASN A N 1
ATOM 1388 C CA . ASN A 1 187 ? 16.957 -5.774 -28.880 1.00 92.50 187 ASN A CA 1
ATOM 1389 C C . ASN A 1 187 ? 16.374 -6.559 -27.684 1.00 92.50 187 ASN A C 1
ATOM 1391 O O . ASN A 1 187 ? 17.118 -7.277 -27.009 1.00 92.50 187 ASN A O 1
ATOM 1395 N N . ALA A 1 188 ? 15.077 -6.420 -27.385 1.00 92.88 188 ALA A N 1
ATOM 1396 C CA . ALA A 1 188 ? 14.415 -7.216 -26.351 1.00 92.88 188 ALA A CA 1
ATOM 1397 C C . ALA A 1 188 ? 14.457 -8.713 -26.703 1.00 92.88 188 ALA A C 1
ATOM 1399 O O . ALA A 1 188 ? 14.106 -9.111 -27.815 1.00 92.88 188 ALA A O 1
ATOM 1400 N N . ASP A 1 189 ? 14.874 -9.548 -25.750 1.00 93.94 189 ASP A N 1
ATOM 1401 C CA . ASP A 1 189 ? 14.950 -10.995 -25.961 1.00 93.94 189 ASP A CA 1
ATOM 1402 C C . ASP A 1 189 ? 13.620 -11.711 -25.660 1.00 93.94 189 ASP A C 1
ATOM 1404 O O . ASP A 1 189 ? 12.640 -11.117 -25.201 1.00 93.94 189 ASP A O 1
ATOM 1408 N N . GLU A 1 190 ? 13.567 -13.018 -25.929 1.00 93.94 190 GLU A N 1
ATOM 1409 C CA . GLU A 1 190 ? 12.356 -13.819 -25.718 1.00 93.94 190 GLU A CA 1
ATOM 1410 C C . GLU A 1 190 ? 11.875 -13.814 -24.259 1.00 93.94 190 GLU A C 1
ATOM 1412 O O . GLU A 1 190 ? 10.667 -13.844 -24.018 1.00 93.94 190 GLU A O 1
ATOM 1417 N N . GLU A 1 191 ? 12.783 -13.749 -23.279 1.00 92.06 191 GLU A N 1
ATOM 1418 C CA . GLU A 1 191 ? 12.406 -13.696 -21.864 1.00 92.06 191 GLU A CA 1
ATOM 1419 C C . GLU A 1 191 ? 11.756 -12.352 -21.516 1.00 92.06 191 GLU A C 1
ATOM 1421 O O . GLU A 1 191 ? 10.760 -12.321 -20.786 1.00 92.06 191 GLU A O 1
ATOM 1426 N N . ASP A 1 192 ? 12.292 -11.253 -22.056 1.00 91.50 192 ASP A N 1
ATOM 1427 C CA . ASP A 1 192 ? 11.768 -9.898 -21.864 1.00 91.50 192 ASP A CA 1
ATOM 1428 C C . ASP A 1 192 ? 10.346 -9.801 -22.426 1.00 91.50 192 ASP A C 1
ATOM 1430 O O . ASP A 1 192 ? 9.409 -9.385 -21.732 1.00 91.50 192 ASP A O 1
ATOM 1434 N N . LEU A 1 193 ? 10.163 -10.278 -23.661 1.00 92.69 193 LEU A N 1
ATOM 1435 C CA . LEU A 1 193 ? 8.868 -10.322 -24.336 1.00 92.69 193 LEU A CA 1
ATOM 1436 C C . LEU A 1 193 ? 7.878 -11.246 -23.617 1.00 92.69 193 LEU A C 1
ATOM 1438 O O . LEU A 1 193 ? 6.716 -10.877 -23.433 1.00 92.69 193 LEU A O 1
ATOM 1442 N N . ALA A 1 194 ? 8.319 -12.421 -23.158 1.00 92.50 194 ALA A N 1
ATOM 1443 C CA . ALA A 1 194 ? 7.481 -13.33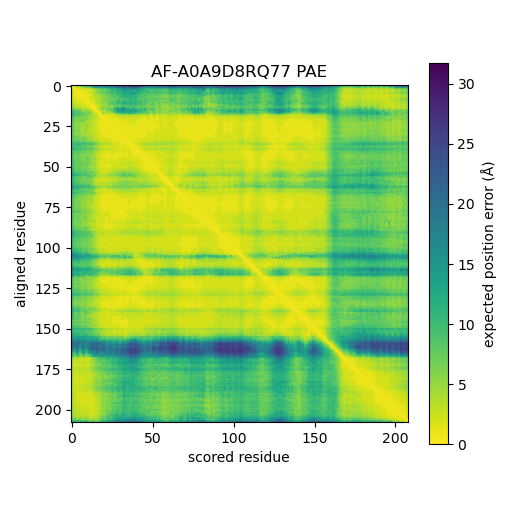6 -22.387 1.00 92.50 194 ALA A CA 1
ATOM 1444 C C . ALA A 1 194 ? 7.038 -12.720 -21.052 1.00 92.50 194 ALA A C 1
ATOM 1446 O O . ALA A 1 194 ? 5.893 -12.910 -20.636 1.00 92.50 194 ALA A O 1
ATOM 1447 N N . TYR A 1 195 ? 7.909 -11.964 -20.378 1.00 91.94 195 TYR A N 1
ATOM 1448 C CA . TYR A 1 195 ? 7.561 -11.271 -19.139 1.00 91.94 195 TYR A CA 1
ATOM 1449 C C . TYR A 1 195 ? 6.531 -10.160 -19.375 1.00 91.94 195 TYR A C 1
ATOM 1451 O O . TYR A 1 195 ? 5.526 -10.103 -18.666 1.00 91.94 195 TYR A O 1
ATOM 1459 N N . ILE A 1 196 ? 6.727 -9.328 -20.405 1.00 92.31 196 ILE A N 1
ATOM 1460 C CA . ILE A 1 196 ? 5.766 -8.285 -20.798 1.00 92.31 196 ILE A CA 1
ATOM 1461 C C . ILE A 1 196 ? 4.414 -8.907 -21.173 1.00 92.31 196 ILE A C 1
ATOM 1463 O O . ILE A 1 196 ? 3.366 -8.418 -20.744 1.00 92.31 196 ILE A O 1
ATOM 1467 N N . LYS A 1 197 ? 4.425 -10.024 -21.913 1.00 93.88 197 LYS A N 1
ATOM 1468 C CA . LYS A 1 197 ? 3.213 -10.733 -22.335 1.00 93.88 197 LYS A CA 1
ATOM 1469 C C . LYS A 1 197 ? 2.348 -11.181 -21.156 1.00 93.88 197 LYS A C 1
ATOM 1471 O O . LYS A 1 197 ? 1.133 -11.052 -21.235 1.00 93.88 197 LYS A O 1
ATOM 1476 N N . LYS A 1 198 ? 2.943 -11.592 -20.027 1.00 92.56 198 LYS A N 1
ATOM 1477 C CA . LYS A 1 198 ? 2.176 -11.894 -18.798 1.00 92.56 198 LYS A CA 1
ATOM 1478 C C . LYS A 1 198 ? 1.318 -10.710 -18.350 1.00 92.56 198 LYS A C 1
ATOM 1480 O O . LYS A 1 198 ? 0.188 -10.906 -17.914 1.00 92.56 198 LYS A O 1
ATOM 1485 N N . GLY A 1 199 ? 1.850 -9.492 -18.456 1.00 90.44 199 GLY A N 1
ATOM 1486 C CA . GLY A 1 199 ? 1.111 -8.268 -18.157 1.00 90.44 199 GLY A CA 1
ATOM 1487 C C . GLY A 1 199 ? -0.033 -8.031 -19.142 1.00 90.44 199 GLY A C 1
ATOM 1488 O O . GLY A 1 199 ? -1.134 -7.693 -18.715 1.00 90.44 199 GLY A O 1
ATOM 1489 N N . VAL A 1 200 ? 0.196 -8.251 -20.440 1.00 92.31 200 VAL A N 1
ATOM 1490 C CA . VAL A 1 200 ? -0.848 -8.145 -21.478 1.00 92.31 200 VAL A CA 1
ATOM 1491 C C . VAL A 1 200 ? -1.985 -9.128 -21.207 1.00 92.31 200 VAL A C 1
ATOM 1493 O O . VAL A 1 200 ? -3.133 -8.708 -21.089 1.00 92.31 200 VAL A O 1
ATOM 1496 N N . ASP A 1 201 ? -1.661 -10.408 -21.028 1.00 93.81 201 ASP A N 1
ATOM 1497 C CA . ASP A 1 201 ? -2.642 -11.470 -20.791 1.00 93.81 201 ASP A CA 1
ATOM 1498 C C . ASP A 1 201 ? -3.463 -11.198 -19.515 1.00 93.81 201 ASP A C 1
ATOM 1500 O O . ASP A 1 201 ? -4.683 -11.363 -19.500 1.00 93.81 201 ASP A O 1
ATOM 1504 N N . MET A 1 202 ? -2.809 -10.718 -18.450 1.00 90.06 202 MET A N 1
ATOM 1505 C CA . MET A 1 202 ? -3.468 -10.348 -17.194 1.00 90.06 202 MET A CA 1
ATOM 1506 C C . MET A 1 202 ? -4.450 -9.185 -17.367 1.00 90.06 202 MET A C 1
ATOM 1508 O O . MET A 1 202 ? -5.566 -9.251 -16.856 1.00 90.06 202 MET A O 1
ATOM 1512 N N . ASN A 1 203 ? -4.051 -8.129 -18.081 1.00 88.25 203 ASN A N 1
ATOM 1513 C CA . ASN A 1 203 ? -4.909 -6.962 -18.295 1.00 88.25 203 ASN A CA 1
ATOM 1514 C C . ASN A 1 203 ? -6.080 -7.274 -19.235 1.00 88.25 203 ASN A C 1
ATOM 1516 O O . ASN A 1 203 ? -7.180 -6.787 -18.994 1.00 88.25 203 ASN A O 1
ATOM 1520 N N . LEU A 1 204 ? -5.871 -8.104 -20.263 1.00 91.00 204 LEU A N 1
ATOM 1521 C CA . LEU A 1 204 ? -6.951 -8.561 -21.142 1.00 91.00 204 LEU A CA 1
ATOM 1522 C C . LEU A 1 204 ? -7.986 -9.373 -20.366 1.00 91.00 204 LEU A C 1
ATOM 1524 O O . LEU A 1 204 ? -9.170 -9.072 -20.443 1.00 91.00 204 LEU A O 1
ATOM 1528 N N . LYS A 1 205 ? -7.538 -10.321 -19.537 1.00 88.25 205 LYS A N 1
ATOM 1529 C CA . LYS A 1 205 ? -8.432 -11.102 -18.675 1.00 88.25 205 LYS A CA 1
ATOM 1530 C C . LYS A 1 205 ? -9.203 -10.237 -17.672 1.00 88.25 205 LYS A C 1
ATOM 1532 O O . LYS A 1 205 ? -10.315 -10.581 -17.304 1.00 88.25 205 LYS A O 1
ATOM 1537 N N . ALA A 1 206 ? -8.615 -9.140 -17.195 1.00 79.31 206 ALA A N 1
ATOM 1538 C CA . ALA A 1 206 ? -9.287 -8.211 -16.287 1.00 79.31 206 ALA A CA 1
ATOM 1539 C C . ALA A 1 206 ? -10.318 -7.303 -16.986 1.00 79.31 206 ALA A C 1
ATOM 1541 O O . ALA A 1 206 ? -11.115 -6.663 -16.302 1.00 79.31 206 ALA A O 1
ATOM 1542 N N . ALA A 1 207 ? -10.266 -7.200 -18.317 1.00 80.81 207 ALA A N 1
ATOM 1543 C CA . ALA A 1 207 ? -11.195 -6.406 -19.116 1.00 80.81 207 ALA A CA 1
ATOM 1544 C C . ALA A 1 207 ? -12.440 -7.193 -19.573 1.00 80.81 207 ALA A C 1
ATOM 1546 O O . ALA A 1 207 ? -13.405 -6.565 -20.012 1.00 80.81 207 ALA A O 1
ATOM 1547 N N . GLU A 1 208 ? -12.399 -8.526 -19.495 1.00 73.62 208 GLU A N 1
ATOM 1548 C CA . GLU A 1 208 ? -13.529 -9.442 -19.727 1.00 73.62 208 GLU A CA 1
ATOM 1549 C C . GLU A 1 208 ? -14.505 -9.459 -18.539 1.00 73.62 208 GLU A C 1
ATOM 1551 O O . GLU A 1 208 ? -15.731 -9.454 -18.801 1.00 73.62 208 GLU A O 1
#

Nearest PDB structures (foldseek):
  4ani-assembly1_H  TM=3.871E-01  e=1.064E+00  Geobacillus kaustophilus HTA426
  9g6k-assembly1_Lv  TM=4.889E-01  e=2.020E+00  Toxoplasma gondii
  6z2u-assembly1_A  TM=5.749E-01  e=9.733E+00  Homo sapiens
  4jne-assembly1_B  TM=3.601E-01  e=7.710E+00  Escherichia coli K-12
  6qpw-assembly1_A  TM=2.398E-01  e=8.663E+00  Thermochaetoides thermophila DSM 1495

Secondary structure (DSSP, 8-state):
--HHHHHHHHH----SS-HHHHHHHHHHHHHHHHH-S-EEEEEEEE-HHHHHHTTSPBPTTSTT-B-HHHHHHHHHHH--GGGGGGGGGG--HHHHHHHHHHHHTT-EEEEE-TT--SSEEEEEEEETTS-EEEEEEESSTT-EEEEEETTEEEEE-GGGTTT----HHHHHHHH--HHHHHHHHHT--HHHHHHHHHHHHHHHHHH-

Mean predicted aligned error: 6.25 Å

Foldseek 3Di:
DDLLVLCCVAPPDDAAFDLLLLLLLLQLLLQLLVLVAAFQAKEKEWAPCSQVVQQCTAQPAQPGDGGSQLSSLLSNVLSCSVCPRNSSVPDYPVSSVSSVVCVVVVRYDYDYPHPDDAGKMKMWTAHPVRKIWIWIDDPDSSRTQWTDINPHTPHHNVVVVVVPDDRVSVVVVVVDDPVNVVVCVVPDDPVSVVSVVVVVVVVVVVVD

Solvent-accessible surface area (backbone atoms only — not comparable to full-atom values): 11085 Å² total; per-residue (Å²): 131,58,70,56,57,51,46,41,73,76,74,58,72,89,58,52,57,57,64,47,26,33,30,38,11,34,28,22,5,48,16,31,47,68,51,68,57,64,73,56,34,38,44,35,37,20,6,65,62,50,49,60,64,14,47,80,37,59,44,61,71,47,94,72,41,53,19,32,69,48,32,23,37,35,14,41,75,62,36,49,43,90,46,46,54,42,44,53,74,75,47,39,74,67,50,51,54,52,19,50,51,43,52,74,66,62,31,50,49,74,48,69,35,90,87,50,73,72,55,38,38,34,24,41,38,30,26,75,86,71,48,34,13,34,16,28,27,40,85,43,77,81,35,72,28,34,33,30,43,73,88,46,74,78,42,77,44,62,79,48,60,86,66,55,68,72,59,67,54,64,58,49,58,75,71,50,51,74,65,57,54,49,52,47,59,78,64,55,49,71,67,55,51,54,56,54,45,54,55,52,56,53,53,54,62,73,72,110